Protein AF-A0A257AHF7-F1 (afdb_monomer_lite)

Sequence (223 aa):
MAGDMEYFEWIPSKKELEKLVFNAHFFFELPFVPNDDEFESFRSIPHAIEGVDVFLDHQLTDGELRQLITMQRFVVDYNLHVHVLITYVPGYEERRKVKGLRFLPQYNFLLSAVPNFEVRGDLQKIVPPPNILLLLDHVPNEDEFVQCKRIRPIPHLGIMLDHFLVEDEYLRLRDEVGYANTIVYFNLGRDLKNDEIEYMKHSGVLFTTVTDRDEVVLDLLSR

Structure (mmCIF, N/CA/C/O backbone):
data_AF-A0A257AHF7-F1
#
_entry.id   AF-A0A257AHF7-F1
#
loop_
_atom_site.group_PDB
_atom_site.id
_atom_site.type_symbol
_atom_site.label_atom_id
_atom_site.label_alt_id
_atom_site.label_comp_id
_atom_site.label_asym_id
_atom_site.label_entity_id
_atom_site.label_seq_id
_atom_site.pdbx_PDB_ins_code
_atom_site.Cartn_x
_atom_site.Cartn_y
_atom_site.Cartn_z
_atom_site.occupancy
_atom_site.B_iso_or_equiv
_atom_site.auth_seq_id
_atom_site.auth_comp_id
_atom_site.auth_asym_id
_atom_site.auth_atom_id
_atom_site.pdbx_PDB_model_num
ATOM 1 N N . MET A 1 1 ? -39.776 21.055 -4.972 1.00 31.28 1 MET A N 1
ATOM 2 C CA . MET A 1 1 ? -39.670 19.962 -5.955 1.00 31.28 1 MET A CA 1
ATOM 3 C C . MET A 1 1 ? -38.330 19.316 -5.684 1.00 31.28 1 MET A C 1
ATOM 5 O O . MET A 1 1 ? -37.314 19.934 -5.972 1.00 31.28 1 MET A O 1
ATOM 9 N N . ALA A 1 2 ? -38.342 18.214 -4.938 1.00 30.11 2 ALA A N 1
ATOM 10 C CA . ALA A 1 2 ? -37.143 17.460 -4.602 1.00 30.11 2 ALA A CA 1
ATOM 11 C C . ALA A 1 2 ? -36.799 16.601 -5.821 1.00 30.11 2 ALA A C 1
ATOM 13 O O . ALA A 1 2 ? -37.687 15.936 -6.347 1.00 30.11 2 ALA A O 1
ATOM 14 N N . GLY A 1 3 ? -35.571 16.725 -6.319 1.00 27.95 3 GLY A N 1
ATOM 15 C CA . GLY A 1 3 ? -35.055 15.844 -7.357 1.00 27.95 3 GLY A CA 1
ATOM 16 C C . GLY A 1 3 ? -34.701 14.508 -6.724 1.00 27.95 3 GLY A C 1
ATOM 17 O O . GLY A 1 3 ? -33.992 14.484 -5.718 1.00 27.95 3 GLY A O 1
ATOM 18 N N . ASP A 1 4 ? -35.237 13.437 -7.294 1.00 32.66 4 ASP A N 1
ATOM 19 C CA . ASP A 1 4 ? -34.906 12.063 -6.949 1.00 32.66 4 ASP A CA 1
ATOM 20 C C . ASP A 1 4 ? -33.401 11.841 -7.177 1.00 32.66 4 ASP A C 1
ATOM 22 O O . ASP A 1 4 ? -32.907 11.974 -8.297 1.00 32.66 4 ASP A O 1
ATOM 26 N N . MET A 1 5 ? -32.659 11.564 -6.102 1.00 26.30 5 MET A N 1
ATOM 27 C CA . MET A 1 5 ? -31.292 11.051 -6.192 1.00 26.30 5 MET A CA 1
ATOM 28 C C . MET A 1 5 ? -31.379 9.544 -6.424 1.00 26.30 5 MET A C 1
ATOM 30 O O . MET A 1 5 ? -31.911 8.811 -5.590 1.00 26.30 5 MET A O 1
ATOM 34 N N . GLU A 1 6 ? -30.886 9.100 -7.578 1.00 26.34 6 GLU A N 1
ATOM 35 C CA . GLU A 1 6 ? -30.722 7.689 -7.912 1.00 26.34 6 GLU A CA 1
ATOM 36 C C . GLU A 1 6 ? -29.744 7.041 -6.922 1.00 26.34 6 GLU A C 1
ATOM 38 O O . GLU A 1 6 ? -28.583 7.435 -6.811 1.00 26.34 6 GLU A O 1
ATOM 43 N N . TYR A 1 7 ? -30.239 6.054 -6.174 1.00 28.66 7 TYR A N 1
ATOM 44 C CA . TYR A 1 7 ? -29.428 5.166 -5.352 1.00 28.66 7 TYR A CA 1
ATOM 45 C C . TYR A 1 7 ? -28.600 4.268 -6.280 1.00 28.66 7 TYR A C 1
ATOM 47 O O . TYR A 1 7 ? -29.161 3.442 -6.998 1.00 28.66 7 TYR A O 1
ATOM 55 N N . PHE A 1 8 ? -27.275 4.404 -6.259 1.00 26.42 8 PHE A N 1
ATOM 56 C CA . PHE A 1 8 ? -26.380 3.423 -6.869 1.00 26.42 8 PHE A CA 1
ATOM 57 C C . PHE A 1 8 ? -26.037 2.350 -5.826 1.00 26.42 8 PHE A C 1
ATOM 59 O O . PHE A 1 8 ? -25.049 2.458 -5.108 1.00 26.42 8 PHE A O 1
ATOM 66 N N . GLU A 1 9 ? -26.860 1.302 -5.735 1.00 33.53 9 GLU A N 1
ATOM 67 C CA . GLU A 1 9 ? -26.428 0.013 -5.181 1.00 33.53 9 GLU A CA 1
ATOM 68 C C . GLU A 1 9 ? -25.485 -0.634 -6.204 1.00 33.53 9 GLU A C 1
ATOM 70 O O . GLU A 1 9 ? -25.922 -1.311 -7.138 1.00 33.53 9 GLU A O 1
ATOM 75 N N . TRP A 1 10 ? -24.175 -0.415 -6.074 1.00 37.12 10 TRP A N 1
ATOM 76 C CA . TRP A 1 10 ? -23.225 -1.279 -6.768 1.00 37.12 10 TRP A CA 1
ATOM 77 C C . TRP A 1 10 ? -23.118 -2.589 -5.988 1.00 37.12 10 TRP A C 1
ATOM 79 O O . TRP A 1 10 ? -22.376 -2.703 -5.018 1.00 37.12 10 TRP A O 1
ATOM 89 N N . ILE A 1 11 ? -23.920 -3.574 -6.392 1.00 42.56 11 ILE A N 1
ATOM 90 C CA . ILE A 1 11 ? -23.784 -4.961 -5.946 1.00 42.56 11 ILE A CA 1
ATOM 91 C C . ILE A 1 11 ? -22.828 -5.640 -6.935 1.00 42.56 11 ILE A C 1
ATOM 93 O O . ILE A 1 11 ? -23.208 -5.812 -8.100 1.00 42.56 11 ILE A O 1
ATOM 97 N N . PRO A 1 12 ? -21.608 -6.030 -6.519 1.00 39.41 12 PRO A N 1
ATOM 98 C CA . PRO A 1 12 ? -20.662 -6.677 -7.414 1.00 39.41 12 PRO A CA 1
ATOM 99 C C . PRO A 1 12 ? -21.258 -7.974 -7.966 1.00 39.41 12 PRO A C 1
ATOM 101 O O . PRO A 1 12 ? -21.906 -8.754 -7.262 1.00 39.41 12 PRO A O 1
ATOM 104 N N . SER A 1 13 ? -21.039 -8.225 -9.251 1.00 40.50 13 SER A N 1
ATOM 105 C CA . SER A 1 13 ? -21.473 -9.450 -9.907 1.00 40.50 13 SER A CA 1
ATOM 106 C C . SER A 1 13 ? -20.755 -10.670 -9.325 1.00 40.50 13 SER A C 1
ATOM 108 O O . SER A 1 13 ? -19.639 -10.593 -8.814 1.00 40.50 13 SER A O 1
ATOM 110 N N . LYS A 1 14 ? -21.352 -11.857 -9.473 1.00 37.81 14 LYS A N 1
ATOM 111 C CA . LYS A 1 14 ? -20.751 -13.125 -9.023 1.00 37.81 14 LYS A CA 1
ATOM 112 C C . LYS A 1 14 ? -19.316 -13.340 -9.541 1.00 37.81 14 LYS A C 1
ATOM 114 O O . LYS A 1 14 ? -18.500 -13.913 -8.837 1.00 37.81 14 LYS A O 1
ATOM 119 N N . LYS A 1 15 ? -18.998 -12.850 -10.745 1.00 37.34 15 LYS A N 1
ATOM 120 C CA . LYS A 1 15 ? -17.649 -12.920 -11.333 1.00 37.34 15 LYS A CA 1
ATOM 121 C C . LYS A 1 15 ? -16.657 -11.932 -10.710 1.00 37.34 15 LYS A C 1
ATOM 123 O O . LYS A 1 15 ? -15.464 -12.208 -10.724 1.00 37.34 15 LYS A O 1
ATOM 128 N N . GLU A 1 16 ? -17.133 -10.794 -10.211 1.00 39.75 16 GLU A N 1
ATOM 129 C CA . GLU A 1 16 ? -16.324 -9.819 -9.467 1.00 39.75 16 GLU A CA 1
ATOM 130 C C . GLU A 1 16 ? -16.094 -10.313 -8.035 1.00 39.75 16 GLU A C 1
ATOM 132 O O . GLU A 1 16 ? -14.963 -10.293 -7.566 1.00 39.75 16 GLU A O 1
ATOM 137 N N . LEU A 1 17 ? -17.118 -10.899 -7.404 1.00 38.66 17 LEU A N 1
ATOM 138 C CA . LEU A 1 17 ? -17.007 -11.602 -6.118 1.00 38.66 17 LEU A CA 1
ATOM 139 C C . LEU A 1 17 ? -16.030 -12.791 -6.174 1.00 38.66 17 LEU A C 1
ATOM 141 O O . LEU A 1 17 ? -15.270 -13.007 -5.240 1.00 38.66 17 LEU A O 1
ATOM 145 N N . GLU A 1 18 ? -16.008 -13.543 -7.279 1.00 35.34 18 GLU A N 1
ATOM 146 C CA . GLU A 1 18 ? -15.060 -14.650 -7.502 1.00 35.34 18 GLU A CA 1
ATOM 147 C C . GLU A 1 18 ? -13.614 -14.182 -7.764 1.00 35.34 18 GLU A C 1
ATOM 149 O O . GLU A 1 18 ? -12.693 -14.992 -7.675 1.00 35.34 18 GLU A O 1
ATOM 154 N N . LYS A 1 19 ? -13.395 -12.899 -8.086 1.00 37.03 19 LYS A N 1
ATOM 155 C CA . LYS A 1 19 ? -12.058 -12.284 -8.182 1.00 37.03 19 LYS A CA 1
ATOM 156 C C . LYS A 1 19 ? -11.642 -11.586 -6.883 1.00 37.03 19 LYS A C 1
ATOM 158 O O . LYS A 1 19 ? -10.456 -11.536 -6.582 1.00 37.03 19 LYS A O 1
ATOM 163 N N . LEU A 1 20 ? -12.609 -11.110 -6.103 1.00 38.44 20 LEU A N 1
ATOM 164 C CA . LEU A 1 20 ? -12.460 -10.527 -4.767 1.00 38.44 20 LEU A CA 1
ATOM 165 C C . LEU A 1 20 ? -12.393 -11.606 -3.671 1.00 38.44 20 LEU A C 1
ATOM 167 O O . LEU A 1 20 ? -12.979 -11.427 -2.608 1.00 38.44 20 LEU A O 1
ATOM 171 N N . VAL A 1 21 ? -11.701 -12.732 -3.899 1.00 31.67 21 VAL A N 1
ATOM 172 C CA . VAL A 1 21 ? -11.522 -13.765 -2.858 1.00 31.67 21 VAL A CA 1
ATOM 173 C C . VAL A 1 21 ? -10.455 -13.309 -1.863 1.00 31.67 21 VAL A C 1
ATOM 175 O O . VAL A 1 21 ? -9.360 -13.854 -1.770 1.00 31.67 21 VAL A O 1
ATOM 178 N N . PHE A 1 22 ? -10.812 -12.280 -1.114 1.00 35.81 22 PHE A N 1
ATOM 179 C CA . PHE A 1 22 ? -10.648 -12.296 0.323 1.00 35.81 22 PHE A CA 1
ATOM 180 C C . PHE A 1 22 ? -11.846 -13.056 0.891 1.00 35.81 22 PHE A C 1
ATOM 182 O O . PHE A 1 22 ? -12.905 -13.115 0.263 1.00 35.81 22 PHE A O 1
ATOM 189 N N . ASN A 1 23 ? -11.687 -13.698 2.041 1.00 40.72 23 ASN A N 1
ATOM 190 C CA . ASN A 1 23 ? -12.793 -14.342 2.749 1.00 40.72 23 ASN A CA 1
ATOM 191 C C . ASN A 1 23 ? -14.010 -13.396 2.780 1.00 40.72 23 ASN A C 1
ATOM 193 O O . ASN A 1 23 ? -13.813 -12.189 2.810 1.00 40.72 23 ASN A O 1
ATOM 197 N N . ALA A 1 24 ? -15.254 -13.878 2.665 1.00 47.38 24 ALA A N 1
ATOM 198 C CA . ALA A 1 24 ? -16.365 -12.985 2.310 1.00 47.38 24 ALA A CA 1
ATOM 199 C C . ALA A 1 24 ? -16.486 -11.821 3.317 1.00 47.38 24 ALA A C 1
ATOM 201 O O . ALA A 1 24 ? -16.769 -12.029 4.494 1.00 47.38 24 ALA A O 1
ATOM 202 N N . HIS A 1 25 ? -16.216 -10.598 2.871 1.00 51.00 25 HIS A N 1
ATOM 203 C CA . HIS A 1 25 ? -16.261 -9.396 3.698 1.00 51.00 25 HIS A CA 1
ATOM 204 C C . HIS A 1 25 ? -17.424 -8.509 3.252 1.00 51.00 25 HIS A C 1
ATOM 206 O O . HIS A 1 25 ? -17.784 -8.475 2.072 1.00 51.00 25 HIS A O 1
ATOM 212 N N . PHE A 1 26 ? -18.024 -7.782 4.193 1.00 52.25 26 PHE A N 1
ATOM 213 C CA . PHE A 1 26 ? -18.927 -6.686 3.856 1.00 52.25 26 PHE A CA 1
ATOM 214 C C . PHE A 1 26 ? -18.129 -5.405 3.617 1.00 52.25 26 PHE A C 1
ATOM 216 O O . PHE A 1 26 ? -17.372 -4.982 4.487 1.00 52.25 26 PHE A O 1
ATOM 223 N N . PHE A 1 27 ? -18.349 -4.761 2.474 1.00 56.38 27 PHE A N 1
ATOM 224 C CA . PHE A 1 27 ? -17.789 -3.446 2.179 1.00 56.38 27 PHE A CA 1
ATOM 225 C C . PHE A 1 27 ? -18.802 -2.368 2.550 1.00 56.38 27 PHE A C 1
ATOM 227 O O . PHE A 1 27 ? -19.923 -2.376 2.041 1.00 56.38 27 PHE A O 1
ATOM 234 N N . PHE A 1 28 ? -18.403 -1.434 3.411 1.00 56.97 28 PHE A N 1
ATOM 235 C CA . PHE A 1 28 ? -19.203 -0.249 3.706 1.00 56.97 28 PHE A CA 1
ATOM 236 C C . PHE A 1 28 ? -18.366 1.011 3.529 1.00 56.97 28 PHE A C 1
ATOM 238 O O . PHE A 1 28 ? -17.265 1.138 4.066 1.00 56.97 28 PHE A O 1
ATOM 245 N N . GLU A 1 29 ? -18.944 1.998 2.857 1.00 52.09 29 GLU A N 1
ATOM 246 C CA . GLU A 1 29 ? -18.589 3.384 3.124 1.00 52.09 29 GLU A CA 1
ATOM 247 C C . GLU A 1 29 ? -19.110 3.736 4.527 1.00 52.09 29 GLU A C 1
ATOM 249 O O . GLU A 1 29 ? -20.283 3.500 4.828 1.00 52.09 29 GLU A O 1
ATOM 254 N N . LEU A 1 30 ? -18.256 4.291 5.398 1.00 53.47 30 LEU A N 1
ATOM 255 C CA . LEU A 1 30 ? -18.612 4.641 6.783 1.00 53.47 30 LEU A CA 1
ATOM 256 C C . LEU A 1 30 ? -19.969 5.342 6.944 1.00 53.47 30 LEU A C 1
ATOM 258 O O . LEU A 1 30 ? -20.730 4.902 7.814 1.00 53.47 30 LEU A O 1
ATOM 262 N N . PRO A 1 31 ? -20.338 6.346 6.115 1.00 50.78 31 PRO A N 1
ATOM 263 C CA . PRO A 1 31 ? -21.641 6.995 6.217 1.00 50.78 31 PRO A CA 1
ATOM 264 C C . PRO A 1 31 ? -22.853 6.052 6.115 1.00 50.78 31 PRO A C 1
ATOM 266 O O . PRO A 1 31 ? -23.917 6.411 6.619 1.00 50.78 31 PRO A O 1
ATOM 269 N N . PHE A 1 32 ? -22.698 4.870 5.511 1.00 54.69 32 PHE A N 1
ATOM 270 C CA . PHE A 1 32 ? -23.767 3.918 5.182 1.00 54.69 32 PHE A CA 1
ATOM 271 C C . PHE A 1 32 ? -23.691 2.606 5.962 1.00 54.69 32 PHE A C 1
ATOM 273 O O . PHE A 1 32 ? -24.373 1.634 5.641 1.00 54.69 32 PHE A O 1
ATOM 280 N N . VAL A 1 33 ? -22.864 2.574 6.999 1.00 56.31 33 VAL A N 1
ATOM 281 C CA . VAL A 1 33 ? -22.835 1.475 7.952 1.00 56.31 33 VAL A CA 1
ATOM 282 C C . VAL A 1 33 ? -24.217 1.334 8.614 1.00 56.31 33 VAL A C 1
ATOM 284 O O . VAL A 1 33 ? -24.665 2.288 9.261 1.00 56.31 33 VAL A O 1
ATOM 287 N N . PRO A 1 34 ? -24.871 0.161 8.519 1.00 55.50 34 PRO A N 1
ATOM 288 C CA . PRO A 1 34 ? -26.166 -0.055 9.146 1.00 55.50 34 PRO A CA 1
ATOM 289 C C . PRO A 1 34 ? -26.064 0.022 10.675 1.00 55.50 34 PRO A C 1
ATOM 291 O O . PRO A 1 34 ? -25.062 -0.373 11.277 1.00 55.50 34 PRO A O 1
ATOM 294 N N . ASN A 1 35 ? -27.101 0.534 11.330 1.00 56.88 35 ASN A N 1
ATOM 295 C CA . ASN A 1 35 ? -27.197 0.514 12.792 1.00 56.88 35 ASN A CA 1
ATOM 296 C C . ASN A 1 35 ? -27.648 -0.865 13.330 1.00 56.88 35 ASN A C 1
ATOM 298 O O . ASN A 1 35 ? -28.025 -1.747 12.559 1.00 56.88 35 ASN A O 1
ATOM 302 N N . ASP A 1 36 ? -27.610 -1.053 14.659 1.00 55.56 36 ASP A N 1
ATOM 303 C CA . ASP A 1 36 ? -27.983 -2.315 15.334 1.00 55.56 36 ASP A CA 1
ATOM 304 C C . ASP A 1 36 ? -29.349 -2.871 14.853 1.00 55.56 36 ASP A C 1
ATOM 306 O O . ASP A 1 36 ? -29.484 -4.077 14.640 1.00 55.56 36 ASP A O 1
ATOM 310 N N . ASP A 1 37 ? -30.343 -1.999 14.640 1.00 57.09 37 ASP A N 1
ATOM 311 C CA . ASP A 1 37 ? -31.705 -2.381 14.237 1.00 57.09 37 ASP A CA 1
ATOM 312 C C . ASP A 1 37 ? -31.787 -2.734 12.739 1.00 57.09 37 ASP A C 1
ATOM 314 O O . ASP A 1 37 ? -32.478 -3.676 12.344 1.00 57.09 37 ASP A O 1
ATOM 318 N N . GLU A 1 38 ? -31.042 -2.026 11.887 1.00 55.47 38 GLU A N 1
ATOM 319 C CA . GLU A 1 38 ? -30.920 -2.327 10.454 1.00 55.47 38 GLU A CA 1
ATOM 320 C C . GLU A 1 38 ? -30.191 -3.660 10.226 1.00 55.47 38 GLU A C 1
ATOM 322 O O . GLU A 1 38 ? -30.535 -4.409 9.306 1.00 55.47 38 GLU A O 1
ATOM 327 N N . PHE A 1 39 ? -29.271 -4.021 11.127 1.00 56.03 39 PHE A N 1
ATOM 328 C CA . PHE A 1 39 ? -28.595 -5.316 11.139 1.00 56.03 39 PHE A CA 1
ATOM 329 C C . PHE A 1 39 ? -29.476 -6.493 11.570 1.00 56.03 39 PHE A C 1
ATOM 331 O O . PHE A 1 39 ? -29.188 -7.626 11.175 1.00 56.03 39 PHE A O 1
ATOM 338 N N . GLU A 1 40 ? -30.591 -6.284 12.284 1.00 50.41 40 GLU A N 1
ATOM 339 C CA . GLU A 1 40 ? -31.544 -7.379 12.536 1.00 50.41 40 GLU A CA 1
ATOM 340 C C . GLU A 1 40 ? -32.130 -7.947 11.232 1.00 50.41 40 GLU A C 1
ATOM 342 O O . GLU A 1 40 ? -32.488 -9.127 11.165 1.00 50.41 40 GLU A O 1
ATOM 347 N N . SER A 1 41 ? -32.159 -7.140 10.169 1.00 49.62 41 SER A N 1
ATOM 348 C CA . SER A 1 41 ? -32.563 -7.568 8.823 1.00 49.62 41 SER A CA 1
ATOM 349 C C . SER A 1 41 ? -31.542 -8.510 8.171 1.00 49.62 41 SER A C 1
ATOM 351 O O . SER A 1 41 ? -31.893 -9.280 7.280 1.00 49.62 41 SER A O 1
ATOM 353 N N . PHE A 1 42 ? -30.299 -8.512 8.663 1.00 50.59 42 PHE A N 1
ATOM 354 C CA . PHE A 1 42 ? -29.211 -9.402 8.261 1.00 50.59 42 PHE A CA 1
ATOM 355 C C . PHE A 1 42 ? -29.050 -10.598 9.217 1.00 50.59 42 PHE A C 1
ATOM 357 O O . PHE A 1 42 ? -28.014 -11.248 9.213 1.00 50.59 42 PHE A O 1
ATOM 364 N N . ARG A 1 43 ? -30.065 -10.971 10.013 1.00 44.47 43 ARG A N 1
ATOM 365 C CA . ARG A 1 43 ? -30.043 -12.142 10.933 1.00 44.47 43 ARG A CA 1
ATOM 366 C C . ARG A 1 43 ? -29.692 -13.502 10.297 1.00 44.47 43 ARG A C 1
ATOM 368 O O . ARG A 1 43 ? -29.631 -14.511 10.994 1.00 44.47 43 ARG A O 1
ATOM 375 N N . SER A 1 44 ? -29.447 -13.542 8.993 1.00 52.09 44 SER A N 1
ATOM 376 C CA . SER A 1 44 ? -28.906 -14.673 8.249 1.00 52.09 44 SER A CA 1
ATOM 377 C C . SER A 1 44 ? -27.568 -14.348 7.574 1.00 52.09 44 SER A C 1
ATOM 379 O O . SER A 1 44 ? -27.368 -14.784 6.439 1.00 52.09 44 SER A O 1
ATOM 381 N N . ILE A 1 45 ? -26.675 -13.569 8.209 1.00 50.91 45 ILE A N 1
ATOM 382 C CA . ILE A 1 45 ? -25.285 -13.425 7.745 1.00 50.91 45 ILE A CA 1
ATOM 383 C C . ILE A 1 45 ? -24.744 -14.840 7.519 1.00 50.91 45 ILE A C 1
ATOM 385 O O . ILE A 1 45 ? -24.688 -15.630 8.469 1.00 50.91 45 ILE A O 1
ATOM 389 N N . PRO A 1 46 ? -24.420 -15.214 6.269 1.00 50.62 46 PRO A N 1
ATOM 390 C CA . PRO A 1 46 ? -23.885 -16.532 5.995 1.00 50.62 46 PRO A CA 1
ATOM 391 C C . PRO A 1 46 ? -22.619 -16.736 6.826 1.00 50.62 46 PRO A C 1
ATOM 393 O O . PRO A 1 46 ? -21.781 -15.844 6.881 1.00 50.62 46 PRO A O 1
ATOM 396 N N . HIS A 1 47 ? -22.430 -17.924 7.404 1.00 53.91 47 HIS A N 1
ATOM 397 C CA . HIS A 1 47 ? -21.210 -18.280 8.151 1.00 53.91 47 HIS A CA 1
ATOM 398 C C . HIS A 1 47 ? -19.904 -18.133 7.347 1.00 53.91 47 HIS A C 1
ATOM 400 O O . HIS A 1 47 ? -18.828 -18.292 7.907 1.00 53.91 47 HIS A O 1
ATOM 406 N N . ALA A 1 48 ? -20.003 -17.881 6.041 1.00 54.56 48 ALA A N 1
ATOM 407 C CA . ALA A 1 48 ? -18.881 -17.577 5.166 1.00 54.56 48 ALA A CA 1
ATOM 408 C C . ALA A 1 48 ? -18.369 -16.134 5.308 1.00 54.56 48 ALA A C 1
ATOM 410 O O . ALA A 1 48 ? -17.313 -15.840 4.759 1.00 54.56 48 ALA A O 1
ATOM 411 N N . ILE A 1 49 ? -19.117 -15.242 5.974 1.00 59.50 49 ILE A N 1
ATOM 412 C CA . ILE A 1 49 ? -18.706 -13.853 6.162 1.00 59.50 49 ILE A CA 1
ATOM 413 C C . ILE A 1 49 ? -17.818 -13.736 7.393 1.00 59.50 49 ILE A C 1
ATOM 415 O O . ILE A 1 49 ? -18.251 -14.019 8.509 1.00 59.50 49 ILE A O 1
ATOM 419 N N . GLU A 1 50 ? -16.581 -13.307 7.170 1.00 63.06 50 GLU A N 1
ATOM 420 C CA . GLU A 1 50 ? -15.523 -13.302 8.183 1.00 63.06 50 GLU A CA 1
ATOM 421 C C . GLU A 1 50 ? -15.129 -11.887 8.625 1.00 63.06 50 GLU A C 1
ATOM 423 O O . GLU A 1 50 ? -14.513 -11.723 9.682 1.00 63.06 50 GLU A O 1
ATOM 428 N N . GLY A 1 51 ? -15.515 -10.853 7.870 1.00 67.75 51 GLY A N 1
ATOM 429 C CA . GLY A 1 51 ? -15.064 -9.497 8.152 1.00 67.75 51 GLY A CA 1
ATOM 430 C C . GLY A 1 51 ? -15.846 -8.361 7.502 1.00 67.75 51 GLY A C 1
ATOM 431 O O . GLY A 1 51 ? -16.843 -8.549 6.804 1.00 67.75 51 GLY A O 1
ATOM 432 N N . VAL A 1 52 ? -15.383 -7.155 7.802 1.00 70.81 52 VAL A N 1
ATOM 433 C CA . VAL A 1 52 ? -15.903 -5.868 7.358 1.00 70.81 52 VAL A CA 1
ATOM 434 C C . VAL A 1 52 ? -14.725 -5.029 6.877 1.00 70.81 52 VAL A C 1
ATOM 436 O O . VAL A 1 52 ? -13.778 -4.814 7.635 1.00 70.81 52 VAL A O 1
ATOM 439 N N . ASP A 1 53 ? -14.820 -4.507 5.662 1.00 72.56 53 ASP A N 1
ATOM 440 C CA . ASP A 1 53 ? -13.812 -3.639 5.069 1.00 72.56 53 ASP A CA 1
ATOM 441 C C . ASP A 1 53 ? -14.321 -2.198 4.999 1.00 72.56 53 ASP A C 1
ATOM 443 O O . ASP A 1 53 ? -15.442 -1.921 4.562 1.00 72.56 53 ASP A O 1
ATOM 447 N N . VAL A 1 54 ? -13.470 -1.275 5.439 1.00 72.62 54 VAL A N 1
ATOM 448 C CA . VAL A 1 54 ? -13.742 0.161 5.484 1.00 72.62 54 VAL A CA 1
ATOM 449 C C . VAL A 1 54 ? -12.644 0.909 4.738 1.00 72.62 54 VAL A C 1
ATOM 451 O O . VAL A 1 54 ? -11.461 0.695 4.998 1.00 72.62 54 VAL A O 1
ATOM 454 N N . PHE A 1 55 ? -13.024 1.830 3.856 1.00 75.31 55 PHE A N 1
ATOM 455 C CA . PHE A 1 55 ? -12.089 2.712 3.159 1.00 75.31 55 PHE A CA 1
ATOM 456 C C . PHE A 1 55 ? -12.105 4.129 3.748 1.00 75.31 55 PHE A C 1
ATOM 458 O O . PHE A 1 55 ? -13.172 4.686 3.998 1.00 75.31 55 PHE A O 1
ATOM 465 N N . LEU A 1 56 ? -10.919 4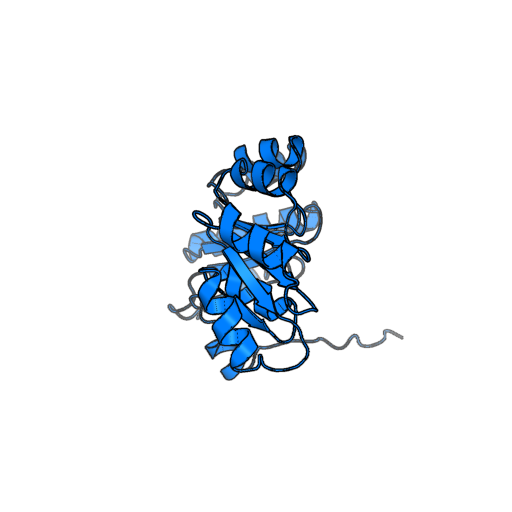.702 3.972 1.00 74.19 56 LEU A N 1
ATOM 466 C CA . LEU A 1 56 ? -10.713 6.042 4.523 1.00 74.19 56 LEU A CA 1
ATOM 467 C C . LEU A 1 56 ? -9.604 6.777 3.767 1.00 74.19 56 LEU A C 1
ATOM 469 O O . LEU A 1 56 ? -8.414 6.513 3.944 1.00 74.19 56 LEU A O 1
ATOM 473 N N . ASP A 1 57 ? -9.976 7.764 2.965 1.00 75.94 57 ASP A N 1
ATOM 474 C CA . ASP A 1 57 ? -9.027 8.614 2.242 1.00 75.94 57 ASP A CA 1
ATOM 475 C C . ASP A 1 57 ? -8.791 9.986 2.895 1.00 75.94 57 ASP A C 1
ATOM 477 O O . ASP A 1 57 ? -8.003 10.795 2.401 1.00 75.94 57 ASP A O 1
ATOM 481 N N . HIS A 1 58 ? -9.443 10.245 4.029 1.00 78.38 58 HIS A N 1
ATOM 482 C CA . HIS A 1 58 ? -9.404 11.517 4.738 1.00 78.38 58 HIS A CA 1
ATOM 483 C C . HIS A 1 58 ? -9.467 11.326 6.256 1.00 78.38 58 HIS A C 1
ATOM 485 O O . HIS A 1 58 ? -9.866 10.274 6.747 1.00 78.38 58 HIS A O 1
ATOM 491 N N . GLN A 1 59 ? -9.071 12.368 6.997 1.00 80.31 59 GLN A N 1
ATOM 492 C CA . GLN A 1 59 ? -9.063 12.351 8.463 1.00 80.31 59 GLN A CA 1
ATOM 493 C C . GLN A 1 59 ? -10.429 11.987 9.040 1.00 80.31 59 GLN A C 1
ATOM 495 O O . GLN A 1 59 ? -11.424 12.636 8.714 1.00 80.31 59 GLN A O 1
ATOM 500 N N . LEU A 1 60 ? -10.434 11.035 9.976 1.00 78.69 60 LEU A N 1
ATOM 501 C CA . LEU A 1 60 ? -11.645 10.515 10.591 1.00 78.69 60 LEU A CA 1
ATOM 502 C C . LEU A 1 60 ? -12.458 11.637 11.249 1.00 78.69 60 LEU A C 1
ATOM 504 O O . LEU A 1 60 ? -12.029 12.277 12.225 1.00 78.69 60 LEU A O 1
ATOM 508 N N . THR A 1 61 ? -13.669 11.841 10.742 1.00 80.25 61 THR A N 1
ATOM 509 C CA . THR A 1 61 ? -14.604 12.822 11.283 1.00 80.25 61 THR A CA 1
ATOM 510 C C . THR A 1 61 ? -15.273 12.309 12.563 1.00 80.25 61 THR A C 1
ATOM 512 O O . THR A 1 61 ? -15.346 11.112 12.843 1.00 80.25 61 THR A O 1
ATOM 515 N N . ASP A 1 62 ? -15.831 13.215 13.372 1.00 79.06 62 ASP A N 1
ATOM 516 C CA . ASP A 1 62 ? -16.574 12.823 14.580 1.00 79.06 62 ASP A CA 1
ATOM 517 C C . ASP A 1 62 ? -17.897 12.087 14.260 1.00 79.06 62 ASP A C 1
ATOM 519 O O . ASP A 1 62 ? -18.501 11.481 15.150 1.00 79.06 62 ASP A O 1
ATOM 523 N N . GLY A 1 63 ? -18.393 12.184 13.021 1.00 75.75 63 GLY A N 1
ATOM 524 C CA . GLY A 1 63 ? -19.549 11.423 12.534 1.00 75.75 63 GLY A CA 1
ATOM 525 C C . GLY A 1 63 ? -19.176 9.971 12.244 1.00 75.75 63 GLY A C 1
ATOM 526 O O . GLY A 1 63 ? -19.774 9.058 12.807 1.00 75.75 63 GLY A O 1
ATOM 527 N N . GLU A 1 64 ? -18.114 9.768 11.472 1.00 76.69 64 GLU A N 1
ATOM 528 C CA . GLU A 1 64 ? -17.577 8.444 11.138 1.00 76.69 64 GLU A CA 1
ATOM 529 C C . GLU A 1 64 ? -17.047 7.703 12.367 1.00 76.69 64 GLU A C 1
ATOM 531 O O . GLU A 1 64 ? -17.266 6.505 12.526 1.00 76.69 64 GLU A O 1
ATOM 536 N N . LEU A 1 65 ? -16.427 8.419 13.312 1.00 78.19 65 LEU A N 1
ATOM 537 C CA . LEU A 1 65 ? -16.046 7.840 14.599 1.00 78.19 65 LEU A CA 1
ATOM 538 C C . LEU A 1 65 ? -17.266 7.301 15.356 1.00 78.19 65 LEU A C 1
ATOM 540 O O . LEU A 1 65 ? -17.191 6.237 15.967 1.00 78.19 65 LEU A O 1
ATOM 544 N N . ARG A 1 66 ? -18.394 8.022 15.330 1.00 76.19 66 ARG A N 1
ATOM 545 C CA . ARG A 1 66 ? -19.637 7.543 15.947 1.00 76.19 66 ARG A CA 1
ATOM 546 C C . ARG A 1 66 ? -20.167 6.304 15.240 1.00 76.19 66 ARG A C 1
ATOM 548 O O . ARG A 1 66 ? -20.610 5.394 15.927 1.00 76.19 66 ARG A O 1
ATOM 555 N N . GLN A 1 67 ? -20.063 6.239 13.917 1.00 73.56 67 GLN A N 1
ATOM 556 C CA . GLN A 1 67 ? -20.450 5.057 13.147 1.00 73.56 67 GLN A CA 1
ATOM 557 C C . GLN A 1 67 ? -19.581 3.849 13.499 1.00 73.56 67 GLN A C 1
ATOM 559 O O . GLN A 1 67 ? -20.125 2.817 13.881 1.00 73.56 67 GLN A O 1
ATOM 564 N N . LEU A 1 68 ? -18.253 4.001 13.531 1.00 75.06 68 LEU A N 1
ATOM 565 C CA . LEU A 1 68 ? -17.336 2.955 14.002 1.00 75.06 68 LEU A CA 1
ATOM 566 C C . LEU A 1 68 ? -17.647 2.500 15.436 1.00 75.06 68 LEU A C 1
ATOM 568 O O . LEU A 1 68 ? -17.501 1.322 15.757 1.00 75.06 68 LEU A O 1
ATOM 572 N N . ILE A 1 69 ? -18.079 3.415 16.312 1.00 77.69 69 ILE A N 1
ATOM 573 C CA . ILE A 1 69 ? -18.514 3.074 17.673 1.00 77.69 69 ILE A CA 1
ATOM 574 C C . ILE A 1 69 ? -19.807 2.255 17.654 1.00 77.69 69 ILE A C 1
ATOM 576 O O . ILE A 1 69 ? -19.884 1.254 18.366 1.00 77.69 69 ILE A O 1
ATOM 580 N N . THR A 1 70 ? -20.793 2.637 16.844 1.00 72.62 70 THR A N 1
ATOM 581 C CA . THR A 1 70 ? -22.047 1.885 16.691 1.00 72.62 70 THR A CA 1
ATOM 582 C C . THR A 1 70 ? -21.784 0.470 16.168 1.00 72.62 70 THR A C 1
ATOM 584 O O . THR A 1 70 ? -22.314 -0.487 16.725 1.00 72.62 70 THR A O 1
ATOM 587 N N . MET A 1 71 ? -20.864 0.304 15.210 1.00 71.69 71 MET A N 1
ATOM 588 C CA . MET A 1 71 ? -20.472 -1.016 14.689 1.00 71.69 71 MET A CA 1
ATOM 589 C C . MET A 1 71 ? -19.860 -1.945 15.728 1.00 71.69 71 MET A C 1
ATOM 591 O O . MET A 1 71 ? -19.829 -3.151 15.509 1.00 71.69 71 MET A O 1
ATOM 595 N N . GLN A 1 72 ? -19.335 -1.426 16.842 1.00 74.81 72 GLN A N 1
ATOM 596 C CA . GLN A 1 72 ? -18.606 -2.257 17.801 1.00 74.81 72 GLN A CA 1
ATOM 597 C C . GLN A 1 72 ? -19.438 -3.425 18.312 1.00 74.81 72 GLN A C 1
ATOM 599 O O . GLN A 1 72 ? -18.885 -4.499 18.516 1.00 74.81 72 GLN A O 1
ATOM 604 N N . ARG A 1 73 ? -20.737 -3.215 18.558 1.00 69.38 73 ARG A N 1
ATOM 605 C CA . ARG A 1 73 ? -21.614 -4.278 19.064 1.00 69.38 73 ARG A CA 1
ATOM 606 C C . ARG A 1 73 ? -21.784 -5.348 18.002 1.00 69.38 73 ARG A C 1
ATOM 608 O O . ARG A 1 73 ? -21.479 -6.497 18.272 1.00 69.38 73 ARG A O 1
ATOM 615 N N . PHE A 1 74 ? -22.114 -4.940 16.782 1.00 70.69 74 PHE A N 1
ATOM 616 C CA . PHE A 1 74 ? -22.212 -5.824 15.627 1.00 70.69 74 PHE A CA 1
ATOM 617 C C . PHE A 1 74 ? -20.934 -6.650 15.393 1.00 70.69 74 PHE A C 1
ATOM 619 O O . PHE A 1 74 ? -20.971 -7.877 15.385 1.00 70.69 74 PHE A O 1
ATOM 626 N N . VAL A 1 75 ? -19.781 -5.992 15.283 1.00 74.44 75 VAL A N 1
ATOM 627 C CA . VAL A 1 75 ? -18.487 -6.652 15.052 1.00 74.44 75 VAL A CA 1
ATOM 628 C C . VAL A 1 75 ? -18.171 -7.666 16.155 1.00 74.44 75 VAL A C 1
ATOM 630 O O . VAL A 1 75 ? -17.710 -8.768 15.868 1.00 74.44 75 VAL A O 1
ATOM 633 N N . VAL A 1 76 ? -18.436 -7.313 17.417 1.00 74.25 76 VAL A N 1
ATOM 634 C CA . VAL A 1 76 ? -18.167 -8.183 18.570 1.00 74.25 76 VAL A CA 1
ATOM 635 C C . VAL A 1 76 ? -19.159 -9.344 18.647 1.00 74.25 76 VAL A C 1
ATOM 637 O O . VAL A 1 76 ? -18.736 -10.480 18.850 1.00 74.25 76 VAL A O 1
ATOM 640 N N . ASP A 1 77 ? -20.452 -9.083 18.468 1.00 73.38 77 ASP A N 1
ATOM 641 C CA . ASP A 1 77 ? -21.520 -10.077 18.621 1.00 73.38 77 ASP A CA 1
ATOM 642 C C . ASP A 1 77 ? -21.461 -11.151 17.521 1.00 73.38 77 ASP A C 1
ATOM 644 O O . ASP A 1 77 ? -21.779 -12.313 17.779 1.00 73.38 77 ASP A O 1
ATOM 648 N N . TYR A 1 78 ? -20.993 -10.786 16.322 1.00 70.00 78 TYR A N 1
ATOM 649 C CA . TYR A 1 78 ? -20.813 -11.701 15.189 1.00 70.00 78 TYR A CA 1
ATOM 650 C C . TYR A 1 78 ? -19.361 -12.163 14.984 1.00 70.00 78 TYR A C 1
ATOM 652 O O . TYR A 1 78 ? -19.094 -12.919 14.053 1.00 70.00 78 TYR A O 1
ATOM 660 N N . ASN A 1 79 ? -18.433 -11.761 15.862 1.00 70.88 79 ASN A N 1
ATOM 661 C CA . ASN A 1 79 ? -17.011 -12.116 15.800 1.00 70.88 79 ASN A CA 1
ATOM 662 C C . ASN A 1 79 ? -16.368 -11.831 14.425 1.00 70.88 79 ASN A C 1
ATOM 664 O O . ASN A 1 79 ? -15.649 -12.665 13.876 1.00 70.88 79 ASN A O 1
ATOM 668 N N . LEU A 1 80 ? -16.651 -10.653 13.871 1.00 72.31 80 LEU A N 1
ATOM 669 C CA . LEU A 1 80 ? -16.141 -10.225 12.571 1.00 72.31 80 LEU A CA 1
ATOM 670 C C . LEU A 1 80 ? -14.772 -9.554 12.711 1.00 72.31 80 LEU A C 1
ATOM 672 O O . LEU A 1 80 ? -14.500 -8.836 13.677 1.00 72.31 80 LEU A O 1
ATOM 676 N N . HIS A 1 81 ? -13.914 -9.740 11.715 1.00 75.94 81 HIS A N 1
ATOM 677 C CA . HIS A 1 81 ? -12.701 -8.945 11.556 1.00 75.94 81 HIS A CA 1
ATOM 678 C C . HIS A 1 81 ? -13.029 -7.589 10.928 1.00 75.94 81 HIS A C 1
ATOM 680 O O . HIS A 1 81 ? -13.946 -7.479 10.125 1.00 75.94 81 HIS A O 1
ATOM 686 N N . VAL A 1 82 ? -12.297 -6.536 11.292 1.00 76.69 82 VAL A N 1
ATOM 687 C CA . VAL A 1 82 ? -12.451 -5.220 10.655 1.00 76.69 82 VAL A CA 1
ATOM 688 C C . VAL A 1 82 ? -11.131 -4.845 10.020 1.00 76.69 82 VAL A C 1
ATOM 690 O O . VAL A 1 82 ? -10.144 -4.686 10.745 1.00 76.69 82 VAL A O 1
ATOM 693 N N . HIS A 1 83 ? -11.117 -4.679 8.702 1.00 78.56 83 HIS A N 1
ATOM 694 C CA . HIS A 1 83 ? -9.981 -4.114 7.992 1.00 78.56 83 HIS A CA 1
ATOM 695 C C . HIS A 1 83 ? -10.294 -2.685 7.579 1.00 78.56 83 HIS A C 1
ATOM 697 O O . HIS A 1 83 ? -11.388 -2.365 7.118 1.00 78.56 83 HIS A O 1
ATOM 703 N N . VAL A 1 84 ? -9.318 -1.805 7.759 1.00 78.94 84 VAL A N 1
ATOM 704 C CA . VAL A 1 84 ? -9.452 -0.399 7.397 1.00 78.94 84 VAL A CA 1
ATOM 705 C C . VAL A 1 84 ? -8.331 -0.053 6.436 1.00 78.94 84 VAL A C 1
ATOM 707 O O . VAL A 1 84 ? -7.160 -0.059 6.820 1.00 78.94 84 VAL A O 1
ATOM 710 N N . LEU A 1 85 ? -8.688 0.225 5.187 1.00 82.31 85 LEU A N 1
ATOM 711 C CA . LEU A 1 85 ? -7.775 0.725 4.171 1.00 82.31 85 LEU A CA 1
ATOM 712 C C . LEU A 1 85 ? -7.712 2.250 4.270 1.00 82.31 85 LEU A C 1
ATOM 714 O O . LEU A 1 85 ? -8.713 2.924 4.045 1.00 82.31 85 LEU A O 1
ATOM 718 N N . ILE A 1 86 ? -6.537 2.784 4.605 1.00 84.12 86 ILE A N 1
ATOM 719 C CA . ILE A 1 86 ? -6.316 4.216 4.814 1.00 84.12 86 ILE A CA 1
ATOM 720 C C . ILE A 1 86 ? -5.221 4.729 3.876 1.00 84.12 86 ILE A C 1
ATOM 722 O O . ILE A 1 86 ? -4.161 4.114 3.774 1.00 84.12 86 ILE A O 1
ATOM 726 N N . THR A 1 87 ? -5.428 5.870 3.218 1.00 85.31 87 THR A N 1
ATOM 727 C CA . THR A 1 87 ? -4.420 6.462 2.305 1.00 85.31 87 THR A CA 1
ATOM 728 C C . THR A 1 87 ? -3.478 7.474 2.973 1.00 85.31 87 THR A C 1
ATOM 730 O O . THR A 1 87 ? -2.567 8.015 2.344 1.00 85.31 87 THR A O 1
ATOM 733 N N . TYR A 1 88 ? -3.656 7.716 4.272 1.00 84.25 88 TYR A N 1
ATOM 734 C CA . TYR A 1 88 ? -2.821 8.583 5.102 1.00 84.25 88 TYR A CA 1
ATOM 735 C C . TYR A 1 88 ? -2.525 7.918 6.452 1.00 84.25 88 TYR A C 1
ATOM 737 O O . TYR A 1 88 ? -3.209 6.993 6.877 1.00 84.25 88 TYR A O 1
ATOM 745 N N . VAL A 1 89 ? -1.496 8.394 7.156 1.00 87.12 89 VAL A N 1
ATOM 746 C CA . VAL A 1 89 ? -1.156 7.884 8.493 1.00 87.12 89 VAL A CA 1
ATOM 747 C C . VAL A 1 89 ? -1.765 8.810 9.550 1.00 87.12 89 VAL A C 1
ATOM 749 O O . VAL A 1 89 ? -1.409 9.992 9.576 1.00 87.12 89 VAL A O 1
ATOM 752 N N . PRO A 1 90 ? -2.657 8.318 10.431 1.00 86.50 90 PRO A N 1
ATOM 753 C CA . PRO A 1 90 ? -3.336 9.156 11.412 1.00 86.50 90 PRO A CA 1
ATOM 754 C C . PRO A 1 90 ? -2.341 9.681 12.438 1.00 86.50 90 PRO A C 1
ATOM 756 O O . PRO A 1 90 ? -1.520 8.914 12.941 1.00 86.50 90 PRO A O 1
ATOM 759 N N . GLY A 1 91 ? -2.447 10.965 12.787 1.00 86.81 91 GLY A N 1
ATOM 760 C CA . GLY A 1 91 ? -1.600 11.633 13.781 1.00 86.81 91 GLY A CA 1
ATOM 761 C C . GLY A 1 91 ? -1.957 11.287 15.233 1.00 86.81 91 GLY A C 1
ATOM 762 O O . GLY A 1 91 ? -2.857 10.495 15.512 1.00 86.81 91 GLY A O 1
ATOM 763 N N . TYR A 1 92 ? -1.268 11.897 16.203 1.00 86.75 92 TYR A N 1
ATOM 764 C CA . TYR A 1 92 ? -1.490 11.610 17.632 1.00 86.75 92 TYR A CA 1
ATOM 765 C C . TYR A 1 92 ? -2.942 11.824 18.089 1.00 86.75 92 TYR A C 1
ATOM 767 O O . TYR A 1 92 ? -3.499 10.947 18.751 1.00 86.75 92 TYR A O 1
ATOM 775 N N . GLU A 1 93 ? -3.554 12.958 17.740 1.00 85.62 93 GLU A N 1
ATOM 776 C CA . GLU A 1 93 ? -4.916 13.292 18.182 1.00 85.62 93 GLU A CA 1
ATOM 777 C C . GLU A 1 93 ? -5.959 12.324 17.619 1.00 85.62 93 GLU A C 1
ATOM 779 O O . GLU A 1 93 ? -6.821 11.835 18.345 1.00 85.62 93 GLU A O 1
ATOM 784 N N . GLU A 1 94 ? -5.834 11.960 16.348 1.00 84.44 94 GLU A N 1
ATOM 785 C CA . GLU A 1 94 ? -6.726 11.001 15.706 1.00 84.44 94 GLU A CA 1
ATOM 786 C C . GLU A 1 94 ? -6.551 9.587 16.271 1.00 84.44 94 GLU A C 1
ATOM 788 O O . GLU A 1 94 ? -7.529 8.948 16.662 1.00 84.44 94 GLU A O 1
ATOM 793 N N . ARG A 1 95 ? -5.301 9.138 16.464 1.00 85.44 95 ARG A N 1
ATOM 794 C CA . ARG A 1 95 ? -5.013 7.863 17.141 1.00 85.44 95 ARG A CA 1
ATOM 795 C C . ARG A 1 95 ? -5.618 7.808 18.545 1.00 85.44 95 ARG A C 1
ATOM 797 O O . ARG A 1 95 ? -5.998 6.734 19.003 1.00 85.44 95 ARG A O 1
ATOM 804 N N . ARG A 1 96 ? -5.725 8.935 19.262 1.00 84.31 96 ARG A N 1
ATOM 805 C CA . ARG A 1 96 ? -6.401 8.973 20.572 1.00 84.31 96 ARG A CA 1
ATOM 806 C C . ARG A 1 96 ? -7.905 8.780 20.468 1.00 84.31 96 ARG A C 1
ATOM 808 O O . ARG A 1 96 ? -8.459 8.145 21.362 1.00 84.31 96 ARG A O 1
ATOM 815 N N . LYS A 1 97 ? -8.549 9.299 19.420 1.00 78.69 97 LYS A N 1
ATOM 816 C CA . LYS A 1 97 ? -9.994 9.139 19.209 1.00 78.69 97 LYS A CA 1
ATOM 817 C C . LYS A 1 97 ? -10.373 7.663 19.042 1.00 78.69 97 LYS A C 1
ATOM 819 O O . LYS A 1 97 ? -11.330 7.207 19.659 1.00 78.69 97 LYS A O 1
ATOM 824 N N . VAL A 1 98 ? -9.572 6.900 18.296 1.00 76.81 98 VAL A N 1
ATOM 825 C CA . VAL A 1 98 ? -9.840 5.475 18.009 1.00 76.81 98 VAL A CA 1
ATOM 826 C C . VAL A 1 98 ? -9.431 4.509 19.130 1.00 76.81 98 VAL A C 1
ATOM 828 O O . VAL A 1 98 ? -9.873 3.366 19.139 1.00 76.81 98 VAL A O 1
ATOM 831 N N . LYS A 1 99 ? -8.663 4.947 20.141 1.00 73.56 99 LYS A N 1
ATOM 832 C CA . LYS A 1 99 ? -8.327 4.107 21.316 1.00 73.56 99 LYS A CA 1
ATOM 833 C C . LYS A 1 99 ? -9.545 3.644 22.123 1.00 73.56 99 LYS A C 1
ATOM 835 O O . LYS A 1 99 ? -9.418 2.719 22.916 1.00 73.56 99 LYS A O 1
ATOM 840 N N . GLY A 1 100 ? -10.691 4.307 21.968 1.00 70.94 100 GLY A N 1
ATOM 841 C CA . GLY A 1 100 ? -11.942 3.928 22.624 1.00 70.94 100 GLY A CA 1
ATOM 842 C C . GLY A 1 100 ? -12.684 2.769 21.951 1.00 70.94 100 GLY A C 1
ATOM 843 O O . GLY A 1 100 ? -13.726 2.360 22.465 1.00 70.94 100 GLY A O 1
ATOM 844 N N . LEU A 1 101 ? -12.196 2.258 20.813 1.00 74.56 101 LEU A N 1
ATOM 845 C CA . LEU A 1 101 ? -12.824 1.132 20.130 1.00 74.56 101 LEU A CA 1
ATOM 846 C C . LEU A 1 101 ? -12.638 -0.174 20.920 1.00 74.56 101 LEU A C 1
ATOM 848 O O . LEU A 1 101 ? -11.551 -0.467 21.414 1.00 74.56 101 LEU A O 1
ATOM 852 N N . ARG A 1 102 ? -13.717 -0.957 21.061 1.00 73.06 102 ARG A N 1
ATOM 853 C CA . ARG A 1 102 ? -13.699 -2.264 21.752 1.00 73.06 102 ARG A CA 1
ATOM 854 C C . ARG A 1 102 ? -13.058 -3.385 20.934 1.00 73.06 102 ARG A C 1
ATOM 856 O O . ARG A 1 102 ? -12.672 -4.397 21.510 1.00 73.06 102 ARG A O 1
ATOM 863 N N . PHE A 1 103 ? -12.955 -3.205 19.622 1.00 73.00 103 PHE A N 1
ATOM 864 C CA . PHE A 1 103 ? -12.219 -4.085 18.723 1.00 73.00 103 PHE A CA 1
ATOM 865 C C . PHE A 1 103 ? -10.953 -3.377 18.235 1.00 73.00 103 PHE A C 1
ATOM 867 O O . PHE A 1 103 ? -10.875 -2.147 18.230 1.00 73.00 103 PHE A O 1
ATOM 874 N N . LEU A 1 104 ? -9.964 -4.164 17.820 1.00 74.44 104 LEU A N 1
ATOM 875 C CA . LEU A 1 104 ? -8.741 -3.661 17.210 1.00 74.44 104 LEU A CA 1
ATOM 876 C C . LEU A 1 104 ? -8.836 -3.855 15.692 1.00 74.44 104 LEU A C 1
ATOM 878 O O . LEU A 1 104 ? -8.683 -4.991 15.240 1.00 74.44 104 LEU A O 1
ATOM 882 N N . PRO A 1 105 ? -9.111 -2.798 14.907 1.00 78.38 105 PRO A N 1
ATOM 883 C CA . PRO A 1 105 ? -9.086 -2.907 13.454 1.00 78.38 105 PRO A CA 1
ATOM 884 C C . PRO A 1 105 ? -7.684 -3.268 12.958 1.00 78.38 105 PRO A C 1
ATOM 886 O O . PRO A 1 105 ? -6.670 -2.836 13.517 1.00 78.38 105 PRO A O 1
ATOM 889 N N . GLN A 1 106 ? -7.640 -4.044 11.881 1.00 83.38 106 GLN A N 1
ATOM 890 C CA . GLN A 1 106 ? -6.433 -4.279 11.107 1.00 83.38 106 GLN A CA 1
ATOM 891 C C . GLN A 1 106 ? -6.291 -3.157 10.082 1.00 83.38 106 GLN A C 1
ATOM 893 O O . GLN A 1 106 ? -7.130 -2.989 9.201 1.00 83.38 106 GLN A O 1
ATOM 898 N N . TYR A 1 107 ? -5.239 -2.357 10.212 1.00 85.75 107 TYR A N 1
ATOM 899 C CA . TYR A 1 107 ? -5.011 -1.233 9.311 1.00 85.75 107 TYR A CA 1
ATOM 900 C C . TYR A 1 107 ? -4.162 -1.660 8.115 1.00 85.75 107 TYR A C 1
ATOM 902 O O . TYR A 1 107 ? -3.079 -2.218 8.299 1.00 85.75 107 TYR A O 1
ATOM 910 N N . ASN A 1 108 ? -4.627 -1.325 6.914 1.00 88.00 108 ASN A N 1
ATOM 911 C CA . ASN A 1 108 ? -3.859 -1.354 5.677 1.00 88.00 108 ASN A CA 1
ATOM 912 C C . ASN A 1 108 ? -3.587 0.098 5.261 1.00 88.00 108 ASN A C 1
ATOM 914 O O . ASN A 1 108 ? -4.520 0.832 4.951 1.00 88.00 108 ASN A O 1
ATOM 918 N N . PHE A 1 109 ? -2.329 0.538 5.262 1.00 90.75 109 PHE A N 1
ATOM 919 C CA . PHE A 1 109 ? -1.963 1.881 4.803 1.00 90.75 109 PHE A CA 1
ATOM 920 C C . PHE A 1 109 ? -1.504 1.846 3.354 1.00 90.75 109 PHE A C 1
ATOM 922 O O . PHE A 1 109 ? -0.432 1.313 3.089 1.00 90.75 109 PHE A O 1
ATOM 929 N N . LEU A 1 110 ? -2.270 2.445 2.441 1.00 90.69 110 LEU A N 1
ATOM 930 C CA . LEU A 1 110 ? -1.887 2.620 1.042 1.00 90.69 110 LEU A CA 1
ATOM 931 C C . LEU A 1 110 ? -1.243 3.991 0.843 1.00 90.69 110 LEU A C 1
ATOM 933 O O . LEU A 1 110 ? -1.921 5.003 0.688 1.00 90.69 110 LEU A O 1
ATOM 937 N N . LEU A 1 111 ? 0.083 4.027 0.844 1.00 92.12 111 LEU A N 1
ATOM 938 C CA . LEU A 1 111 ? 0.858 5.256 0.736 1.00 92.12 111 LEU A CA 1
ATOM 939 C C . LEU A 1 111 ? 1.354 5.429 -0.697 1.00 92.12 111 LEU A C 1
ATOM 941 O O . LEU A 1 111 ? 1.954 4.520 -1.263 1.00 92.12 111 LEU A O 1
ATOM 945 N N . SER A 1 112 ? 1.130 6.607 -1.277 1.00 90.56 112 SER A N 1
ATOM 946 C CA . SER A 1 112 ? 1.550 6.929 -2.648 1.00 90.56 112 SER A CA 1
ATOM 947 C C . SER A 1 112 ? 2.950 7.542 -2.746 1.00 90.56 112 SER A C 1
ATOM 949 O O . SER A 1 112 ? 3.402 7.880 -3.834 1.00 90.56 112 SER A O 1
ATOM 951 N N . ALA A 1 113 ? 3.626 7.742 -1.614 1.00 91.88 113 ALA A N 1
ATOM 952 C CA . ALA A 1 113 ? 4.944 8.361 -1.545 1.00 91.88 113 ALA A CA 1
ATOM 953 C C . ALA A 1 113 ? 5.750 7.788 -0.379 1.00 91.88 113 ALA A C 1
ATOM 955 O O . ALA A 1 113 ? 5.185 7.351 0.630 1.00 91.88 113 ALA A O 1
ATOM 956 N N . VAL A 1 114 ? 7.080 7.828 -0.497 1.00 91.75 114 VAL A N 1
ATOM 957 C CA . VAL A 1 114 ? 7.985 7.342 0.547 1.00 91.75 114 VAL A CA 1
ATOM 958 C C . VAL A 1 114 ? 7.796 8.169 1.830 1.00 91.75 114 VAL A C 1
ATOM 960 O O . VAL A 1 114 ? 8.047 9.377 1.833 1.00 91.75 114 VAL A O 1
ATOM 963 N N . PRO A 1 115 ? 7.379 7.550 2.950 1.00 90.50 115 PRO A N 1
ATOM 964 C CA . PRO A 1 115 ? 7.103 8.256 4.193 1.00 90.50 115 PRO A CA 1
ATOM 965 C C . PRO A 1 115 ? 8.317 9.009 4.732 1.00 90.50 115 PRO A C 1
ATOM 967 O O . PRO A 1 115 ? 9.412 8.449 4.844 1.00 90.50 115 PRO A O 1
ATOM 970 N N . ASN A 1 116 ? 8.104 10.253 5.159 1.00 90.81 116 ASN A N 1
ATOM 971 C CA . ASN A 1 116 ? 9.120 11.060 5.833 1.00 90.81 116 ASN A CA 1
ATOM 972 C C . ASN A 1 116 ? 9.363 10.593 7.289 1.00 90.81 116 ASN A C 1
ATOM 974 O O . ASN A 1 116 ? 8.750 9.642 7.777 1.00 90.81 116 ASN A 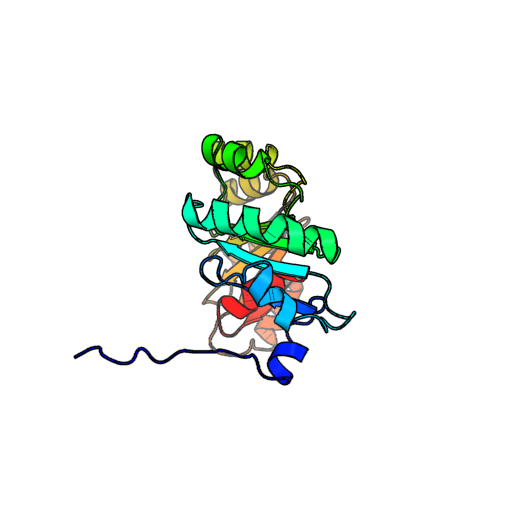O 1
ATOM 978 N N . PHE A 1 117 ? 10.280 11.254 8.005 1.00 90.12 117 PHE A N 1
ATOM 979 C CA . PHE A 1 117 ? 10.633 10.883 9.383 1.00 90.12 117 PHE A CA 1
ATOM 980 C C . PHE A 1 117 ? 9.436 10.879 10.347 1.00 90.12 117 PHE A C 1
ATOM 982 O O . PHE A 1 117 ? 9.305 9.950 11.144 1.00 90.12 117 PHE A O 1
ATOM 989 N N . GLU A 1 118 ? 8.569 11.886 10.263 1.00 90.25 118 GLU A N 1
ATOM 990 C CA . GLU A 1 118 ? 7.411 12.033 11.144 1.00 90.25 118 GLU A CA 1
ATOM 991 C C . GLU A 1 118 ? 6.381 10.930 10.893 1.00 90.25 118 GLU A C 1
ATOM 993 O O . GLU A 1 118 ? 6.002 10.221 11.826 1.00 90.25 118 GLU A O 1
ATOM 998 N N . VAL A 1 119 ? 6.025 10.704 9.624 1.00 90.75 119 VAL A N 1
ATOM 999 C CA . VAL A 1 119 ? 5.071 9.664 9.214 1.00 90.75 119 VAL A CA 1
ATOM 1000 C C . VAL A 1 119 ? 5.567 8.275 9.625 1.00 90.75 119 VAL A C 1
ATOM 1002 O O . VAL A 1 119 ? 4.804 7.481 10.170 1.00 90.75 119 VAL A O 1
ATOM 1005 N N . ARG A 1 120 ? 6.865 7.981 9.460 1.00 91.50 120 ARG A N 1
ATOM 1006 C CA . ARG A 1 120 ? 7.458 6.721 9.950 1.00 91.50 120 ARG A CA 1
ATOM 1007 C C . ARG A 1 120 ? 7.384 6.590 11.467 1.00 91.50 120 ARG A C 1
AT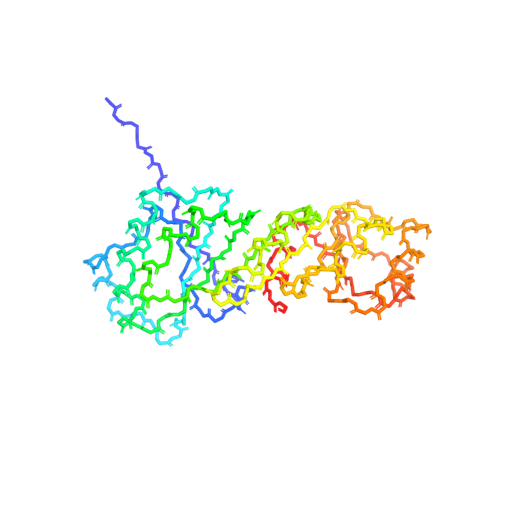OM 1009 O O . ARG A 1 120 ? 7.114 5.502 11.970 1.00 91.50 120 ARG A O 1
ATOM 1016 N N . GLY A 1 121 ? 7.638 7.677 12.192 1.00 91.00 121 GLY A N 1
ATOM 1017 C CA . GLY A 1 121 ? 7.505 7.701 13.646 1.00 91.00 121 GLY A CA 1
ATOM 1018 C C . GLY A 1 121 ? 6.068 7.443 14.095 1.00 91.00 121 GLY A C 1
ATOM 1019 O O . GLY A 1 121 ? 5.853 6.836 15.141 1.00 91.00 121 GLY A O 1
ATOM 1020 N N . ASP A 1 122 ? 5.089 7.871 13.307 1.00 91.44 122 ASP A N 1
ATOM 1021 C CA . ASP A 1 122 ? 3.676 7.656 13.584 1.00 91.44 122 ASP A CA 1
ATOM 1022 C C . ASP A 1 122 ? 3.186 6.251 13.226 1.00 91.44 122 ASP A C 1
ATOM 1024 O O . ASP A 1 122 ? 2.481 5.657 14.042 1.00 91.44 122 ASP A O 1
ATOM 1028 N N . LEU A 1 123 ? 3.654 5.664 12.120 1.00 90.81 123 LEU A N 1
ATOM 1029 C CA . LEU A 1 123 ? 3.416 4.255 11.772 1.00 90.81 123 LEU A CA 1
ATOM 1030 C C . LEU A 1 123 ? 3.841 3.300 12.898 1.00 90.81 123 LEU A C 1
ATOM 1032 O O . LEU A 1 123 ? 3.101 2.388 13.258 1.00 90.81 123 LEU A O 1
ATOM 1036 N N . GLN A 1 124 ? 4.993 3.556 13.526 1.00 90.00 124 GLN A N 1
ATOM 1037 C CA . GLN A 1 124 ? 5.506 2.739 14.635 1.00 90.00 124 GLN A CA 1
ATOM 1038 C C . GLN A 1 124 ? 4.650 2.803 15.909 1.00 90.00 124 GLN A C 1
ATOM 1040 O O . GLN A 1 124 ? 4.823 1.980 16.807 1.00 90.00 124 GLN A O 1
ATOM 1045 N N . LYS A 1 125 ? 3.750 3.785 16.024 1.00 90.31 125 LYS A N 1
ATOM 1046 C CA . LYS A 1 125 ? 2.875 3.965 17.193 1.00 90.31 125 LYS A CA 1
ATOM 1047 C C . LYS A 1 125 ? 1.513 3.289 17.016 1.00 90.31 125 LYS A C 1
ATOM 1049 O O . LYS A 1 125 ? 0.698 3.352 17.939 1.00 90.31 125 LYS A O 1
ATOM 1054 N N . ILE A 1 126 ? 1.243 2.701 15.851 1.00 87.50 126 ILE A N 1
ATOM 1055 C CA . ILE A 1 126 ? -0.024 2.036 15.540 1.00 87.50 126 ILE A CA 1
ATOM 1056 C C . ILE A 1 126 ? 0.008 0.611 16.098 1.00 87.50 126 ILE A C 1
ATOM 1058 O O . ILE A 1 126 ? 0.981 -0.119 15.918 1.00 87.50 126 ILE A O 1
ATOM 1062 N N . VAL A 1 127 ? -1.049 0.250 16.829 1.00 82.94 127 VAL A N 1
ATOM 1063 C CA . VAL A 1 127 ? -1.203 -1.053 17.486 1.00 82.94 127 VAL A CA 1
ATOM 1064 C C . VAL A 1 127 ? -2.613 -1.583 17.191 1.00 82.94 127 VAL A C 1
ATOM 1066 O O . VAL A 1 127 ? -3.570 -0.865 17.495 1.00 82.94 127 VAL A O 1
ATOM 1069 N N . PRO A 1 128 ? -2.764 -2.813 16.657 1.00 84.06 128 PRO A N 1
ATOM 1070 C CA . PRO A 1 128 ? -1.702 -3.750 16.259 1.00 84.06 128 PRO A CA 1
ATOM 1071 C C . PRO A 1 128 ? -0.834 -3.210 15.102 1.00 84.06 128 PRO A C 1
ATOM 1073 O O . PRO A 1 128 ? -1.245 -2.248 14.451 1.00 84.06 128 PRO A O 1
ATOM 1076 N N . PRO A 1 129 ? 0.377 -3.767 14.870 1.00 87.25 129 PRO A N 1
ATOM 1077 C CA . PRO A 1 129 ? 1.227 -3.343 13.760 1.00 87.25 129 PRO A CA 1
ATOM 1078 C C . PRO A 1 129 ? 0.454 -3.394 12.435 1.00 87.25 129 PRO A C 1
ATOM 1080 O O . PRO A 1 129 ? -0.173 -4.418 12.161 1.00 87.25 129 PRO A O 1
ATOM 1083 N N . PRO A 1 130 ? 0.467 -2.316 11.636 1.00 90.31 130 PRO A N 1
ATOM 1084 C CA . PRO A 1 130 ? -0.333 -2.254 10.424 1.00 90.31 130 PRO A CA 1
ATOM 1085 C C . PRO A 1 130 ? 0.353 -2.943 9.243 1.00 90.31 130 PRO A C 1
ATOM 1087 O O . PRO A 1 130 ? 1.584 -3.026 9.186 1.00 90.31 130 PRO A O 1
ATOM 1090 N N . ASN A 1 131 ? -0.440 -3.328 8.250 1.00 89.75 131 ASN A N 1
ATOM 1091 C CA . ASN A 1 131 ? 0.063 -3.637 6.919 1.00 89.75 131 ASN A CA 1
ATOM 1092 C C . ASN A 1 131 ? 0.342 -2.321 6.188 1.00 89.75 131 ASN A C 1
ATOM 1094 O O . ASN A 1 131 ? -0.480 -1.403 6.201 1.00 89.75 131 ASN A O 1
ATOM 1098 N N . ILE A 1 132 ? 1.512 -2.205 5.563 1.00 91.44 132 ILE A N 1
ATOM 1099 C CA . ILE A 1 132 ? 1.902 -1.003 4.821 1.00 91.44 132 ILE A CA 1
ATOM 1100 C C . ILE A 1 132 ? 2.075 -1.390 3.358 1.00 91.44 132 ILE A C 1
ATOM 1102 O O . ILE A 1 132 ? 2.944 -2.193 3.029 1.00 91.44 132 ILE A O 1
ATOM 1106 N N . LEU A 1 133 ? 1.268 -0.786 2.495 1.00 92.69 133 LEU A N 1
ATOM 1107 C CA . LEU A 1 133 ? 1.330 -0.894 1.046 1.00 92.69 133 LEU A CA 1
ATOM 1108 C C . LEU A 1 133 ? 1.897 0.423 0.519 1.00 92.69 133 LEU A C 1
ATOM 1110 O O . LEU A 1 133 ? 1.286 1.480 0.662 1.00 92.69 133 LEU A O 1
ATOM 1114 N N . LEU A 1 134 ? 3.093 0.386 -0.052 1.00 92.81 134 LEU A N 1
ATOM 1115 C CA . LEU A 1 134 ? 3.727 1.555 -0.649 1.00 92.81 134 LEU A CA 1
ATOM 1116 C C . LEU A 1 134 ? 3.590 1.436 -2.163 1.00 92.81 134 LEU A C 1
ATOM 1118 O O . LEU A 1 134 ? 4.238 0.582 -2.751 1.00 92.81 134 LEU A O 1
ATOM 1122 N N . LEU A 1 135 ? 2.738 2.253 -2.780 1.00 94.31 135 LEU A N 1
ATOM 1123 C CA . LEU A 1 135 ? 2.477 2.230 -4.218 1.00 94.31 135 LEU A CA 1
ATOM 1124 C C . LEU A 1 135 ? 3.038 3.490 -4.879 1.00 94.31 135 LEU A C 1
ATOM 1126 O O . LEU A 1 135 ? 2.396 4.542 -4.867 1.00 94.31 135 LEU A O 1
ATOM 1130 N N . LEU A 1 136 ? 4.227 3.365 -5.458 1.00 94.06 136 LEU A N 1
ATOM 1131 C CA . LEU A 1 136 ? 4.936 4.450 -6.132 1.00 94.06 136 LEU A CA 1
ATOM 1132 C C . LEU A 1 136 ? 4.661 4.429 -7.634 1.00 94.06 136 LEU A C 1
ATOM 1134 O O . LEU A 1 136 ? 4.428 3.373 -8.213 1.00 94.06 136 LEU A O 1
ATOM 1138 N N . ASP A 1 137 ? 4.712 5.597 -8.259 1.00 94.50 137 ASP A N 1
ATOM 1139 C CA . ASP A 1 137 ? 4.562 5.804 -9.705 1.00 94.50 137 ASP A CA 1
ATOM 1140 C C . ASP A 1 137 ? 5.912 5.904 -10.445 1.00 94.50 137 ASP A C 1
ATOM 1142 O O . ASP A 1 137 ? 5.971 6.229 -11.628 1.00 94.50 137 ASP A O 1
ATOM 1146 N N . HIS A 1 138 ? 7.014 5.640 -9.741 1.00 92.75 138 HIS A N 1
ATOM 1147 C CA . HIS A 1 138 ? 8.375 5.729 -10.257 1.00 92.75 138 HIS A CA 1
ATOM 1148 C C . HIS A 1 138 ? 9.293 4.720 -9.563 1.00 92.75 138 HIS A C 1
ATOM 1150 O O . HIS A 1 138 ? 9.030 4.273 -8.443 1.00 92.75 138 HIS A O 1
ATOM 1156 N N . VAL A 1 139 ? 10.412 4.388 -10.213 1.00 91.19 139 VAL A N 1
ATOM 1157 C CA . VAL A 1 139 ? 11.495 3.628 -9.577 1.00 91.19 139 VAL A CA 1
ATOM 1158 C C . VAL A 1 139 ? 12.222 4.536 -8.578 1.00 91.19 139 VAL A C 1
ATOM 1160 O O . VAL A 1 139 ? 12.811 5.537 -9.013 1.00 91.19 139 VAL A O 1
ATOM 1163 N N . PRO A 1 140 ? 12.236 4.194 -7.272 1.00 90.19 140 PRO A N 1
ATOM 1164 C CA . PRO A 1 140 ? 12.891 5.006 -6.254 1.00 90.19 140 PRO A CA 1
ATOM 1165 C C . PRO A 1 140 ? 14.346 5.325 -6.600 1.00 90.19 140 PRO A C 1
ATOM 1167 O O . PRO A 1 140 ? 15.066 4.533 -7.219 1.00 90.19 140 PRO A O 1
ATOM 1170 N N . ASN A 1 141 ? 14.811 6.496 -6.185 1.00 90.12 141 ASN A N 1
ATOM 1171 C CA . ASN A 1 141 ? 16.244 6.777 -6.170 1.00 90.12 141 ASN A CA 1
ATOM 1172 C C . ASN A 1 141 ? 16.938 6.088 -4.972 1.00 90.12 141 ASN A C 1
ATOM 1174 O O . ASN A 1 141 ? 16.289 5.487 -4.114 1.00 90.12 141 ASN A O 1
ATOM 1178 N N . GLU A 1 142 ? 18.270 6.156 -4.911 1.00 87.19 142 GLU A N 1
ATOM 1179 C CA . GLU A 1 142 ? 19.061 5.518 -3.845 1.00 87.19 142 GLU A CA 1
ATOM 1180 C C . GLU A 1 142 ? 18.633 5.974 -2.437 1.00 87.19 142 GLU A C 1
ATOM 1182 O O . GLU A 1 142 ? 18.434 5.146 -1.542 1.00 87.19 142 GLU A O 1
ATOM 1187 N N . ASP A 1 143 ? 18.416 7.278 -2.241 1.00 89.38 143 ASP A N 1
ATOM 1188 C CA . ASP A 1 143 ? 17.997 7.837 -0.952 1.00 89.38 143 ASP A CA 1
ATOM 1189 C C . ASP A 1 143 ? 16.603 7.344 -0.548 1.00 89.38 143 ASP A C 1
ATOM 1191 O O . ASP A 1 143 ? 16.368 6.993 0.616 1.00 89.38 143 ASP A O 1
ATOM 1195 N N . GLU A 1 144 ? 15.678 7.280 -1.503 1.00 90.62 144 GLU A N 1
ATOM 1196 C CA . GLU A 1 144 ? 14.325 6.763 -1.315 1.00 90.62 144 GLU A CA 1
ATOM 1197 C C . GLU A 1 144 ? 14.324 5.271 -0.999 1.00 90.62 144 GLU A C 1
ATOM 1199 O O . GLU A 1 144 ? 13.629 4.860 -0.069 1.00 90.62 144 GLU A O 1
ATOM 1204 N N . PHE A 1 145 ? 15.144 4.462 -1.677 1.00 87.75 145 PHE A N 1
ATOM 1205 C CA . PHE A 1 145 ? 15.325 3.052 -1.329 1.00 87.75 145 PHE A CA 1
ATOM 1206 C C . PHE A 1 145 ? 15.836 2.896 0.105 1.00 87.75 145 PHE A C 1
ATOM 1208 O O . PHE A 1 145 ? 15.321 2.071 0.868 1.00 87.75 145 PHE A O 1
ATOM 1215 N N . VAL A 1 146 ? 16.798 3.724 0.524 1.00 87.31 146 VAL A N 1
ATOM 1216 C CA . VAL A 1 146 ? 17.275 3.751 1.913 1.00 87.31 146 VAL A CA 1
ATOM 1217 C C . VAL A 1 146 ? 16.148 4.127 2.878 1.00 87.31 146 VAL A C 1
ATOM 1219 O O . VAL A 1 146 ? 16.032 3.516 3.945 1.00 87.31 146 VAL A O 1
ATOM 1222 N N . GLN A 1 147 ? 15.296 5.099 2.537 1.00 88.56 147 GLN A N 1
ATOM 1223 C CA . GLN A 1 147 ? 14.142 5.446 3.370 1.00 88.56 147 GLN A CA 1
ATOM 1224 C C . GLN A 1 147 ? 13.108 4.312 3.422 1.00 88.56 147 GLN A C 1
ATOM 1226 O O . GLN A 1 147 ? 12.632 4.000 4.514 1.00 88.56 147 GLN A O 1
ATOM 1231 N N . CYS A 1 148 ? 12.814 3.648 2.301 1.00 88.06 148 CYS A N 1
ATOM 1232 C CA . CYS A 1 148 ? 11.907 2.499 2.237 1.00 88.06 148 CYS A CA 1
ATOM 1233 C C . CYS A 1 148 ? 12.371 1.378 3.174 1.00 88.06 148 CYS A C 1
ATOM 1235 O O . CYS A 1 148 ? 11.601 0.888 4.001 1.00 88.06 148 CYS A O 1
ATOM 1237 N N . LYS A 1 149 ? 13.675 1.062 3.151 1.00 85.25 149 LYS A N 1
ATOM 1238 C CA . LYS A 1 149 ? 14.312 0.067 4.034 1.00 85.25 149 LYS A CA 1
ATOM 1239 C C . LYS A 1 149 ? 14.206 0.417 5.530 1.00 85.25 149 LYS A C 1
ATOM 1241 O O . LYS A 1 149 ? 14.400 -0.463 6.374 1.00 85.25 149 LYS A O 1
ATOM 1246 N N . ARG A 1 150 ? 13.892 1.668 5.894 1.00 89.00 150 ARG A N 1
ATOM 1247 C CA . ARG A 1 150 ? 13.716 2.138 7.287 1.00 89.00 150 ARG A CA 1
AT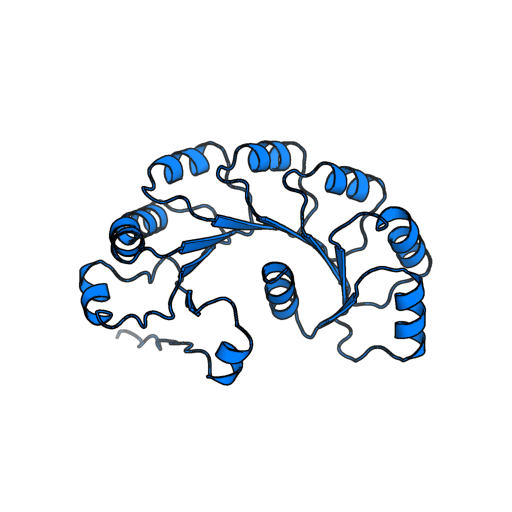OM 1248 C C . ARG A 1 150 ? 12.268 2.099 7.781 1.00 89.00 150 ARG A C 1
ATOM 1250 O O . ARG A 1 150 ? 12.051 2.276 8.979 1.00 89.00 150 ARG A O 1
ATOM 1257 N N . ILE A 1 151 ? 11.289 1.886 6.905 1.00 89.75 151 ILE A N 1
ATOM 1258 C CA . ILE A 1 151 ? 9.872 1.815 7.286 1.00 89.75 151 ILE A CA 1
ATOM 1259 C C . ILE A 1 151 ? 9.639 0.546 8.117 1.00 89.75 151 ILE A C 1
ATOM 1261 O O . ILE A 1 151 ? 10.199 -0.515 7.828 1.00 89.75 151 ILE A O 1
ATOM 1265 N N . ARG A 1 152 ? 8.876 0.669 9.206 1.00 87.88 152 ARG A N 1
ATOM 1266 C CA . ARG A 1 152 ? 8.505 -0.442 10.093 1.00 87.88 152 ARG A CA 1
ATOM 1267 C C . ARG A 1 152 ? 7.006 -0.340 10.415 1.00 87.88 152 ARG A C 1
ATOM 1269 O O . ARG A 1 152 ? 6.620 0.726 10.899 1.00 87.88 152 ARG A O 1
ATOM 1276 N N . PRO A 1 153 ? 6.197 -1.401 10.220 1.00 87.50 153 PRO A N 1
ATOM 1277 C CA . PRO A 1 153 ? 6.527 -2.709 9.616 1.00 87.50 153 PRO A CA 1
ATOM 1278 C C . PRO A 1 153 ? 7.106 -2.635 8.191 1.00 87.50 153 PRO A C 1
ATOM 1280 O O . PRO A 1 153 ? 7.104 -1.570 7.581 1.00 87.50 153 PRO A O 1
ATOM 1283 N N . ILE A 1 154 ? 7.713 -3.723 7.701 1.00 88.06 154 ILE A N 1
ATOM 1284 C CA . ILE A 1 154 ? 8.309 -3.739 6.351 1.00 88.06 154 ILE A CA 1
ATOM 1285 C C . ILE A 1 154 ? 7.165 -3.629 5.331 1.00 88.06 154 ILE A C 1
ATOM 1287 O O . ILE A 1 154 ? 6.248 -4.445 5.404 1.00 88.06 154 ILE A O 1
ATOM 1291 N N . PRO A 1 155 ? 7.188 -2.648 4.413 1.00 89.94 155 PRO A N 1
ATOM 1292 C CA . PRO A 1 155 ? 6.099 -2.457 3.466 1.00 89.94 155 PRO A CA 1
ATOM 1293 C C . PRO A 1 155 ? 6.120 -3.493 2.334 1.00 89.94 155 PRO A C 1
ATOM 1295 O O . PRO A 1 155 ? 7.188 -3.959 1.930 1.00 89.94 155 PRO A O 1
ATOM 1298 N N . HIS A 1 156 ? 4.942 -3.777 1.780 1.00 90.25 156 HIS A N 1
ATOM 1299 C CA . HIS A 1 156 ? 4.784 -4.339 0.440 1.00 90.25 156 HIS A CA 1
ATOM 1300 C C . HIS A 1 156 ? 4.926 -3.182 -0.555 1.00 90.25 156 HIS A C 1
ATOM 1302 O O . HIS A 1 156 ? 4.161 -2.218 -0.498 1.00 90.25 156 HIS A O 1
ATOM 1308 N N . LEU A 1 157 ? 5.938 -3.230 -1.419 1.00 90.88 157 LEU A N 1
ATOM 1309 C CA . LEU A 1 157 ? 6.267 -2.153 -2.350 1.00 90.88 157 LEU A CA 1
ATOM 1310 C C . LEU A 1 157 ? 5.723 -2.475 -3.747 1.00 90.88 157 LEU A C 1
ATOM 1312 O O . LEU A 1 157 ? 6.219 -3.362 -4.431 1.00 90.88 157 LEU A O 1
ATOM 1316 N N . GLY A 1 158 ? 4.720 -1.728 -4.189 1.00 92.88 158 GLY A N 1
ATOM 1317 C CA . GLY A 1 158 ? 4.294 -1.685 -5.581 1.00 92.88 158 GLY A CA 1
ATOM 1318 C C . GLY A 1 158 ? 4.937 -0.514 -6.313 1.00 92.88 158 GLY A C 1
ATOM 1319 O O . GLY A 1 158 ? 4.951 0.603 -5.801 1.00 92.88 158 GLY A O 1
ATOM 1320 N N . ILE A 1 159 ? 5.440 -0.752 -7.520 1.00 93.56 159 ILE A N 1
ATOM 1321 C CA . ILE A 1 159 ? 5.906 0.305 -8.425 1.00 93.56 159 ILE A CA 1
ATOM 1322 C C . ILE A 1 159 ? 5.066 0.218 -9.693 1.00 93.56 159 ILE A C 1
ATOM 1324 O O . ILE A 1 159 ? 5.195 -0.747 -10.435 1.00 93.56 159 ILE A O 1
ATOM 1328 N N . MET A 1 160 ? 4.188 1.186 -9.928 1.00 95.12 160 MET A N 1
ATOM 1329 C CA . MET A 1 160 ? 3.319 1.239 -11.101 1.00 95.12 160 MET A CA 1
ATOM 1330 C C . MET A 1 160 ? 3.909 2.187 -12.141 1.00 95.12 160 MET A C 1
ATOM 1332 O O . MET A 1 160 ? 4.018 3.381 -11.890 1.00 95.12 160 MET A O 1
ATOM 1336 N N . LEU A 1 161 ? 4.266 1.658 -13.307 1.00 94.75 161 LEU A N 1
ATOM 1337 C CA . LEU A 1 161 ? 4.884 2.413 -14.394 1.00 94.75 161 LEU A CA 1
ATOM 1338 C C . LEU A 1 161 ? 3.968 2.432 -15.616 1.00 94.75 161 LEU A C 1
ATOM 1340 O O . LEU A 1 161 ? 3.393 1.413 -16.002 1.00 94.75 161 LEU A O 1
ATOM 1344 N N . ASP A 1 162 ? 3.873 3.596 -16.247 1.00 94.44 162 ASP A N 1
ATOM 1345 C CA . ASP A 1 162 ? 3.183 3.820 -17.524 1.00 94.44 162 ASP A CA 1
ATOM 1346 C C . ASP A 1 162 ? 4.096 3.590 -18.745 1.00 94.44 162 ASP A C 1
ATOM 1348 O O . ASP A 1 162 ? 3.686 3.739 -19.898 1.00 94.44 162 ASP A O 1
ATOM 1352 N N . HIS A 1 163 ? 5.343 3.195 -18.497 1.00 93.12 163 HIS A N 1
ATOM 1353 C CA . HIS A 1 163 ? 6.363 2.924 -19.497 1.00 93.12 163 HIS A CA 1
ATOM 1354 C C . HIS A 1 163 ? 7.130 1.644 -19.163 1.00 93.12 163 HIS A C 1
ATOM 1356 O O . HIS A 1 163 ? 7.103 1.131 -18.043 1.00 93.12 163 HIS A O 1
ATOM 1362 N N . PHE A 1 164 ? 7.807 1.102 -20.175 1.00 91.94 164 PHE A N 1
ATOM 1363 C CA . PHE A 1 164 ? 8.750 0.010 -19.969 1.00 91.94 164 PHE A CA 1
ATOM 1364 C C . PHE A 1 164 ? 10.085 0.571 -19.469 1.00 91.94 164 PHE A C 1
ATOM 1366 O O . PHE A 1 164 ? 10.497 1.638 -19.923 1.00 91.94 164 PHE A O 1
ATOM 1373 N N . LEU A 1 165 ? 10.750 -0.155 -18.565 1.00 88.19 165 LEU A N 1
ATOM 1374 C CA . LEU A 1 165 ? 11.973 0.301 -17.898 1.00 88.19 165 LEU A CA 1
ATOM 1375 C C . LEU A 1 165 ? 13.069 0.694 -18.891 1.00 88.19 165 LEU A C 1
ATOM 1377 O O . LEU A 1 165 ? 13.357 -0.043 -19.840 1.00 88.19 165 LEU A O 1
ATOM 1381 N N . VAL A 1 166 ? 13.744 1.807 -18.608 1.00 88.00 166 VAL A N 1
ATOM 1382 C CA . VAL A 1 166 ? 15.022 2.137 -19.256 1.00 88.00 166 VAL A CA 1
ATOM 1383 C C . VAL A 1 166 ? 16.199 1.484 -18.522 1.00 88.00 166 VAL A C 1
ATOM 1385 O O . VAL A 1 166 ? 16.069 1.035 -17.383 1.00 88.00 166 VAL A O 1
ATOM 1388 N N . GLU A 1 167 ? 17.370 1.431 -19.165 1.00 84.88 167 GLU A N 1
ATOM 1389 C CA . GLU A 1 167 ? 18.556 0.725 -18.648 1.00 84.88 167 GLU A CA 1
ATOM 1390 C C . GLU A 1 167 ? 18.923 1.138 -17.210 1.00 84.88 167 GLU A C 1
ATOM 1392 O O . GLU A 1 167 ? 19.104 0.276 -16.352 1.00 84.88 167 GLU A O 1
ATOM 1397 N N . ASP A 1 168 ? 18.930 2.438 -16.909 1.00 86.44 168 ASP A N 1
ATOM 1398 C CA . ASP A 1 168 ? 19.252 2.954 -15.571 1.00 86.44 168 ASP A CA 1
ATOM 1399 C C . ASP A 1 168 ? 18.228 2.546 -14.497 1.00 86.44 168 ASP A C 1
ATOM 1401 O O . ASP A 1 168 ? 18.573 2.340 -13.332 1.00 86.44 168 ASP A O 1
ATOM 1405 N N . GLU A 1 169 ? 16.948 2.439 -14.852 1.00 88.75 169 GLU A N 1
ATOM 1406 C CA . GLU A 1 169 ? 15.896 1.993 -13.932 1.00 88.75 169 GLU A CA 1
ATOM 1407 C C . GLU A 1 169 ? 16.001 0.499 -13.658 1.00 88.75 169 GLU A C 1
ATOM 1409 O O . GLU A 1 169 ? 15.899 0.069 -12.509 1.00 88.75 169 GLU A O 1
ATOM 1414 N N . TYR A 1 170 ? 16.265 -0.282 -14.704 1.00 84.19 170 TYR A N 1
ATOM 1415 C CA . TYR A 1 170 ? 16.513 -1.709 -14.588 1.00 84.19 170 TYR A CA 1
ATOM 1416 C C . TYR A 1 170 ? 17.726 -2.002 -13.706 1.00 84.19 170 TYR A C 1
ATOM 1418 O O . TYR A 1 170 ? 17.635 -2.846 -12.816 1.00 84.19 170 TYR A O 1
ATOM 1426 N N . LEU A 1 171 ? 18.851 -1.311 -13.925 1.00 84.12 171 LEU A N 1
ATOM 1427 C CA . LEU A 1 171 ? 20.064 -1.504 -13.128 1.00 84.12 171 LEU A CA 1
ATOM 1428 C C . LEU A 1 171 ? 19.793 -1.212 -11.651 1.00 84.12 171 LEU A C 1
ATOM 1430 O O . LEU A 1 171 ? 20.125 -2.035 -10.799 1.00 84.12 171 LEU A O 1
ATOM 1434 N N . ARG A 1 172 ? 19.097 -0.107 -11.354 1.00 84.75 172 ARG A N 1
ATOM 1435 C CA . ARG A 1 172 ? 18.679 0.221 -9.984 1.00 84.75 172 ARG A CA 1
ATOM 1436 C C . ARG A 1 172 ? 17.778 -0.850 -9.383 1.00 84.75 172 ARG A C 1
ATOM 1438 O O . ARG A 1 172 ? 18.035 -1.291 -8.269 1.00 84.75 172 ARG A O 1
ATOM 1445 N N . LEU A 1 173 ? 16.748 -1.293 -10.105 1.00 82.44 173 LEU A N 1
ATOM 1446 C CA . LEU A 1 173 ? 15.854 -2.342 -9.618 1.00 82.44 173 LEU A CA 1
ATOM 1447 C C . LEU A 1 173 ? 16.622 -3.640 -9.349 1.00 82.44 173 LEU A C 1
ATOM 1449 O O . LEU A 1 173 ? 16.519 -4.199 -8.264 1.00 82.44 173 LEU A O 1
ATOM 1453 N N . ARG A 1 174 ? 17.448 -4.093 -10.289 1.00 79.50 174 ARG A N 1
ATOM 1454 C CA . ARG A 1 174 ? 18.247 -5.313 -10.139 1.00 79.50 174 ARG A CA 1
ATOM 1455 C C . ARG A 1 174 ? 19.180 -5.247 -8.924 1.00 79.50 174 ARG A C 1
ATOM 1457 O O . ARG A 1 174 ? 19.290 -6.227 -8.190 1.00 79.50 174 ARG A O 1
ATOM 1464 N N . ASP A 1 175 ? 19.845 -4.113 -8.720 1.00 77.56 175 ASP A N 1
ATOM 1465 C CA . ASP A 1 175 ? 20.904 -3.984 -7.718 1.00 77.56 175 ASP A CA 1
ATOM 1466 C C . ASP A 1 175 ? 20.344 -3.684 -6.309 1.00 77.56 175 ASP A C 1
ATOM 1468 O O . ASP A 1 175 ? 20.886 -4.168 -5.314 1.00 77.56 175 ASP A O 1
ATOM 1472 N N . GLU A 1 176 ? 19.220 -2.962 -6.201 1.00 73.31 176 GLU A N 1
ATOM 1473 C CA . GLU A 1 176 ? 18.644 -2.527 -4.916 1.00 73.31 176 GLU A CA 1
ATOM 1474 C C . GLU A 1 176 ? 17.457 -3.368 -4.419 1.00 73.31 176 GLU A C 1
ATOM 1476 O O . GLU A 1 176 ? 17.175 -3.376 -3.213 1.00 73.31 176 GLU A O 1
ATOM 1481 N N . VAL A 1 177 ? 16.763 -4.097 -5.305 1.00 64.50 177 VAL A N 1
ATOM 1482 C CA . VAL A 1 177 ? 15.533 -4.851 -4.969 1.00 64.50 177 VAL A CA 1
ATOM 1483 C C . VAL A 1 177 ? 15.825 -6.258 -4.441 1.00 64.50 177 VAL A C 1
ATOM 1485 O O . VAL A 1 177 ? 14.904 -6.939 -3.995 1.00 64.50 177 VAL A O 1
ATOM 1488 N N . GLY A 1 178 ? 17.097 -6.668 -4.356 1.00 51.91 178 GLY A N 1
ATOM 1489 C CA . GLY A 1 178 ? 17.546 -8.002 -3.919 1.00 51.91 178 GLY A CA 1
ATOM 1490 C C . GLY A 1 178 ? 17.096 -8.499 -2.528 1.00 51.91 178 GLY A C 1
ATOM 1491 O O . GLY A 1 178 ? 17.553 -9.555 -2.101 1.00 51.91 178 GLY A O 1
ATOM 1492 N N . TYR A 1 179 ? 16.215 -7.785 -1.816 1.00 50.56 179 TYR A N 1
ATOM 1493 C CA . TYR A 1 179 ? 15.682 -8.157 -0.500 1.00 50.56 179 TYR A CA 1
ATOM 1494 C C . TYR A 1 179 ? 14.221 -7.750 -0.225 1.00 50.56 179 TYR A C 1
ATOM 1496 O O . TYR A 1 179 ? 13.762 -7.925 0.905 1.00 50.56 179 TYR A O 1
ATOM 1504 N N . ALA A 1 180 ? 13.482 -7.178 -1.179 1.00 59.03 180 ALA A N 1
ATOM 1505 C CA . ALA A 1 180 ? 12.222 -6.504 -0.864 1.00 59.03 180 ALA A CA 1
ATOM 1506 C C . ALA A 1 180 ? 10.977 -7.241 -1.378 1.00 59.03 180 ALA A C 1
ATOM 1508 O O . ALA A 1 180 ? 10.984 -7.883 -2.426 1.00 59.03 180 ALA A O 1
ATOM 1509 N N . ASN A 1 181 ? 9.897 -7.109 -0.610 1.00 75.94 181 ASN A N 1
ATOM 1510 C CA . ASN A 1 181 ? 8.532 -7.514 -0.922 1.00 75.94 181 ASN A CA 1
ATOM 1511 C C . ASN A 1 181 ? 7.965 -6.600 -2.029 1.00 75.94 181 ASN A C 1
ATOM 1513 O O . ASN A 1 181 ? 7.040 -5.824 -1.792 1.00 75.94 181 ASN A O 1
ATOM 1517 N N . THR A 1 182 ? 8.632 -6.600 -3.188 1.00 86.62 182 THR A N 1
ATOM 1518 C CA . THR A 1 182 ? 8.463 -5.621 -4.265 1.00 86.62 182 THR A CA 1
ATOM 1519 C C . THR A 1 182 ? 7.890 -6.266 -5.513 1.00 86.62 182 THR A C 1
ATOM 1521 O O . THR A 1 182 ? 8.338 -7.335 -5.931 1.00 86.62 182 THR A O 1
ATOM 1524 N N . ILE A 1 183 ? 6.960 -5.567 -6.154 1.00 90.75 183 ILE A N 1
ATOM 1525 C CA . ILE A 1 183 ? 6.413 -5.922 -7.458 1.00 90.75 183 ILE A CA 1
ATOM 1526 C C . ILE A 1 183 ? 6.291 -4.681 -8.346 1.00 90.75 183 ILE A C 1
ATOM 1528 O O . ILE A 1 183 ? 5.899 -3.604 -7.895 1.00 90.75 183 ILE A O 1
ATOM 1532 N N . VAL A 1 184 ? 6.645 -4.846 -9.619 1.00 91.88 184 VAL A N 1
ATOM 1533 C CA . VAL A 1 184 ? 6.506 -3.826 -10.660 1.00 91.88 184 VAL A CA 1
ATOM 1534 C C . VAL A 1 184 ? 5.241 -4.096 -11.475 1.00 91.88 184 VAL A C 1
ATOM 1536 O O . VAL A 1 184 ? 5.076 -5.165 -12.060 1.00 91.88 184 VAL A O 1
ATOM 1539 N N . TYR A 1 185 ? 4.351 -3.118 -11.532 1.00 94.38 185 TYR A N 1
ATOM 1540 C CA . TYR A 1 185 ? 3.124 -3.146 -12.311 1.00 94.38 185 TYR A CA 1
ATOM 1541 C C . TYR A 1 185 ? 3.292 -2.280 -13.553 1.00 94.38 185 TYR A C 1
ATOM 1543 O O . TYR A 1 185 ? 3.634 -1.104 -13.458 1.00 94.38 185 TYR A O 1
ATOM 1551 N N . PHE A 1 186 ? 3.024 -2.847 -14.720 1.00 94.06 186 PHE A N 1
ATOM 1552 C CA . PHE A 1 186 ? 3.087 -2.138 -15.989 1.00 94.06 186 PHE A CA 1
ATOM 1553 C C . PHE A 1 186 ? 1.680 -1.809 -16.483 1.00 94.06 186 PHE A C 1
ATOM 1555 O O . PHE A 1 186 ? 0.924 -2.714 -16.838 1.00 94.06 186 PHE A O 1
ATOM 1562 N N . ASN A 1 187 ? 1.349 -0.519 -16.554 1.00 94.44 187 ASN A N 1
ATOM 1563 C CA . ASN A 1 187 ? 0.131 -0.025 -17.192 1.00 94.44 187 ASN A CA 1
ATOM 1564 C C . ASN A 1 187 ? 0.461 0.587 -18.561 1.00 94.44 187 ASN A C 1
ATOM 1566 O O . ASN A 1 187 ? 0.505 1.802 -18.732 1.00 94.44 187 ASN A O 1
ATOM 1570 N N . LEU A 1 188 ? 0.739 -0.274 -19.543 1.00 91.25 188 LEU A N 1
ATOM 1571 C CA . LEU A 1 188 ? 1.177 0.149 -20.883 1.00 91.25 188 LEU A CA 1
ATOM 1572 C C . LEU A 1 188 ? 0.024 0.294 -21.886 1.00 91.25 188 LEU A C 1
ATOM 1574 O O . LEU A 1 188 ? 0.265 0.600 -23.055 1.00 91.25 188 LEU A O 1
ATOM 1578 N N . GLY A 1 189 ? -1.209 -0.036 -21.488 1.00 89.88 189 GLY A N 1
ATOM 1579 C CA . GLY A 1 189 ? -2.335 -0.205 -22.416 1.00 89.88 189 GLY A CA 1
ATOM 1580 C C . GLY A 1 189 ? -2.150 -1.351 -23.427 1.00 89.88 189 GLY A C 1
ATOM 1581 O O . GLY A 1 189 ? -2.863 -1.417 -24.428 1.00 89.88 189 GLY A O 1
ATOM 1582 N N . ARG A 1 190 ? -1.170 -2.234 -23.196 1.00 90.25 190 ARG A N 1
ATOM 1583 C CA . ARG A 1 190 ? -0.854 -3.414 -24.009 1.00 90.25 190 ARG A CA 1
ATOM 1584 C C . ARG A 1 190 ? -0.137 -4.467 -23.171 1.00 90.25 190 ARG A C 1
ATOM 1586 O O . ARG A 1 190 ? 0.497 -4.136 -22.170 1.00 90.25 190 ARG A O 1
ATOM 1593 N N . ASP A 1 191 ? -0.135 -5.696 -23.667 1.00 87.44 191 ASP A N 1
ATOM 1594 C CA . ASP A 1 191 ? 0.700 -6.755 -23.112 1.00 87.44 191 ASP A CA 1
ATOM 1595 C C . ASP A 1 191 ? 2.194 -6.504 -23.381 1.00 87.44 191 ASP A C 1
ATOM 1597 O O . ASP A 1 191 ? 2.593 -5.833 -24.350 1.00 87.44 191 ASP A O 1
ATOM 1601 N N . LEU A 1 192 ? 3.029 -7.078 -22.513 1.00 87.12 192 LEU A N 1
ATOM 1602 C CA . LEU A 1 192 ? 4.474 -7.128 -22.709 1.00 87.12 192 LEU A CA 1
ATOM 1603 C C . LEU A 1 192 ? 4.824 -8.069 -23.863 1.00 87.12 192 LEU A C 1
ATOM 1605 O O . LEU A 1 192 ? 4.246 -9.145 -24.028 1.00 87.12 192 LEU A O 1
ATOM 1609 N N . LYS A 1 193 ? 5.818 -7.674 -24.651 1.00 92.19 193 LYS A N 1
ATOM 1610 C CA . LYS A 1 193 ? 6.405 -8.518 -25.691 1.00 92.19 193 LYS A CA 1
ATOM 1611 C C . LYS A 1 193 ? 7.317 -9.580 -25.065 1.00 92.19 193 LYS A C 1
ATOM 1613 O O . LYS A 1 193 ? 7.774 -9.445 -23.933 1.00 92.19 193 LYS A O 1
ATOM 1618 N N . ASN A 1 194 ? 7.626 -10.638 -25.814 1.00 90.06 194 ASN A N 1
ATOM 1619 C CA . ASN A 1 194 ? 8.463 -11.733 -25.308 1.00 90.06 194 ASN A CA 1
ATOM 1620 C C . ASN A 1 194 ? 9.875 -11.278 -24.901 1.00 90.06 194 ASN A C 1
ATOM 1622 O O . ASN A 1 194 ? 10.384 -11.734 -23.883 1.00 90.06 194 ASN A O 1
ATOM 1626 N N . ASP A 1 195 ? 10.480 -10.370 -25.663 1.00 90.69 195 ASP A N 1
ATOM 1627 C CA . ASP A 1 195 ? 11.779 -9.762 -25.360 1.00 90.69 195 ASP A CA 1
ATOM 1628 C C . ASP A 1 195 ? 11.730 -8.904 -24.087 1.00 90.69 195 ASP A C 1
ATOM 1630 O O . ASP A 1 195 ? 12.622 -8.997 -23.248 1.00 90.69 195 ASP A O 1
ATOM 1634 N N . GLU A 1 196 ? 10.653 -8.140 -23.889 1.00 89.81 196 GLU A N 1
ATOM 1635 C CA . GLU A 1 196 ? 10.401 -7.366 -22.664 1.00 89.81 196 GLU A CA 1
ATOM 1636 C C . GLU A 1 196 ? 10.241 -8.284 -21.434 1.00 89.81 196 GLU A C 1
ATOM 1638 O O . GLU A 1 196 ? 10.794 -8.018 -20.367 1.00 89.81 196 GLU A O 1
ATOM 1643 N N . ILE A 1 197 ? 9.538 -9.412 -21.583 1.00 88.19 197 ILE A N 1
ATOM 1644 C CA . ILE A 1 197 ? 9.374 -10.423 -20.526 1.00 88.19 197 ILE A CA 1
ATOM 1645 C C . ILE A 1 197 ? 10.712 -11.083 -20.181 1.00 88.19 197 ILE A C 1
ATOM 1647 O O . ILE A 1 197 ? 11.019 -11.273 -19.003 1.00 88.19 197 ILE A O 1
ATOM 1651 N N . GLU A 1 198 ? 11.502 -11.470 -21.185 1.00 86.69 198 GLU A N 1
ATOM 1652 C CA . GLU A 1 198 ? 12.838 -12.038 -20.973 1.00 86.69 198 GLU A CA 1
ATOM 1653 C C . GLU A 1 198 ? 13.752 -11.039 -20.264 1.00 86.69 198 GLU A C 1
ATOM 1655 O O . GLU A 1 198 ? 14.404 -11.400 -19.283 1.00 86.69 198 GLU A O 1
ATOM 1660 N N . TYR A 1 199 ? 13.716 -9.772 -20.678 1.00 85.00 199 TYR A N 1
ATOM 1661 C CA . TYR A 1 199 ? 14.444 -8.692 -20.024 1.00 85.00 199 TYR A CA 1
ATOM 1662 C C . TYR A 1 199 ? 14.058 -8.546 -18.546 1.00 85.00 199 TYR A C 1
ATOM 1664 O O . TYR A 1 199 ? 14.924 -8.544 -17.671 1.00 85.00 199 TYR A O 1
ATOM 1672 N N . MET A 1 200 ? 12.760 -8.524 -18.234 1.00 85.06 200 MET A N 1
ATOM 1673 C CA . MET A 1 200 ? 12.290 -8.429 -16.850 1.00 85.06 200 MET A CA 1
ATOM 1674 C C . MET A 1 200 ? 12.668 -9.648 -16.007 1.00 85.06 200 MET A C 1
ATOM 1676 O O . MET A 1 200 ? 13.046 -9.493 -14.847 1.00 85.06 200 MET A O 1
ATOM 1680 N N . LYS A 1 201 ? 12.651 -10.859 -16.573 1.00 83.75 201 LYS A N 1
ATOM 1681 C CA . LYS A 1 201 ? 13.112 -12.068 -15.869 1.00 83.75 201 LYS A CA 1
ATOM 1682 C C . LYS A 1 201 ? 14.573 -11.963 -15.428 1.00 83.75 201 LYS A C 1
ATOM 1684 O O . LYS A 1 201 ? 14.913 -12.494 -14.373 1.00 83.75 201 LYS A O 1
ATOM 1689 N N . HIS A 1 202 ? 15.421 -11.257 -16.180 1.00 80.94 202 HIS A N 1
ATOM 1690 C CA . HIS A 1 202 ? 16.808 -11.010 -15.779 1.00 80.94 202 HIS A CA 1
ATOM 1691 C C . HIS A 1 202 ? 16.943 -10.073 -14.569 1.00 80.94 202 HIS A C 1
ATOM 1693 O O . HIS A 1 202 ? 17.951 -10.158 -13.869 1.00 80.94 202 HIS A O 1
ATOM 1699 N N . SER A 1 203 ? 15.940 -9.233 -14.281 1.00 76.75 203 SER A N 1
ATOM 1700 C CA . SER A 1 203 ? 15.958 -8.347 -13.105 1.00 76.75 203 SER A CA 1
ATOM 1701 C C . SER A 1 203 ? 15.782 -9.099 -11.782 1.00 76.75 203 SER A C 1
ATOM 1703 O O . SER A 1 203 ? 16.193 -8.603 -10.738 1.00 76.75 203 SER A O 1
ATOM 1705 N N . GLY A 1 204 ? 15.148 -10.279 -11.809 1.00 77.31 204 GLY A N 1
ATOM 1706 C CA . GLY A 1 204 ? 14.753 -11.016 -10.605 1.00 77.31 204 GLY A CA 1
ATOM 1707 C C . GLY A 1 204 ? 13.602 -10.380 -9.811 1.00 77.31 204 GLY A C 1
ATOM 1708 O O . GLY A 1 204 ? 13.215 -10.925 -8.779 1.00 77.31 204 GLY A O 1
ATOM 1709 N N . VAL A 1 205 ? 13.038 -9.263 -10.279 1.00 80.88 205 VAL A N 1
ATOM 1710 C CA . VAL A 1 205 ? 11.920 -8.562 -9.636 1.00 80.88 205 VAL A CA 1
ATOM 1711 C C . VAL A 1 205 ? 10.596 -9.150 -10.117 1.00 80.88 205 VAL A C 1
ATOM 1713 O O . VAL A 1 205 ? 10.435 -9.445 -11.302 1.00 80.88 205 VAL A O 1
ATOM 1716 N N . LEU A 1 206 ? 9.635 -9.330 -9.205 1.00 87.44 206 LEU A N 1
ATOM 1717 C CA . LEU A 1 206 ? 8.278 -9.724 -9.584 1.00 87.44 206 LEU A CA 1
ATOM 1718 C C . LEU A 1 206 ? 7.644 -8.613 -10.417 1.00 87.44 206 LEU A C 1
ATOM 1720 O O . LEU A 1 206 ? 7.754 -7.438 -10.077 1.00 87.44 206 LEU A O 1
ATOM 1724 N N . PHE A 1 207 ? 6.959 -8.980 -11.494 1.00 90.31 207 PHE A N 1
ATOM 1725 C CA . PHE A 1 207 ? 6.268 -8.011 -12.328 1.00 90.31 207 PHE A CA 1
ATOM 1726 C C . PHE A 1 207 ? 4.975 -8.573 -12.902 1.00 90.31 207 PHE A C 1
ATOM 1728 O O . PHE A 1 207 ? 4.834 -9.786 -13.066 1.00 90.31 207 PHE A O 1
ATOM 1735 N N . THR A 1 208 ? 4.047 -7.678 -13.225 1.00 91.31 208 THR A N 1
ATOM 1736 C CA . THR A 1 208 ? 2.810 -8.006 -13.935 1.00 91.31 208 THR A CA 1
ATOM 1737 C C . THR A 1 208 ? 2.323 -6.813 -14.757 1.00 91.31 208 THR A C 1
ATOM 1739 O O . THR A 1 208 ? 2.761 -5.681 -14.555 1.00 91.31 208 THR A O 1
ATOM 1742 N N . THR A 1 209 ? 1.424 -7.065 -15.700 1.00 90.25 209 THR A N 1
ATOM 1743 C CA . THR A 1 209 ? 0.678 -6.034 -16.429 1.00 90.25 209 THR A CA 1
ATOM 1744 C C . THR A 1 209 ? -0.676 -5.809 -15.771 1.00 90.25 209 THR A C 1
ATOM 1746 O O . THR A 1 209 ? -1.279 -6.764 -15.286 1.00 90.25 209 THR A O 1
ATOM 1749 N N . VAL A 1 210 ? -1.150 -4.567 -15.779 1.00 89.81 210 VAL A N 1
ATOM 1750 C CA . VAL A 1 210 ? -2.434 -4.147 -15.191 1.00 89.81 210 VAL A CA 1
ATOM 1751 C C . VAL A 1 210 ? -3.142 -3.160 -16.110 1.00 89.81 210 VAL A C 1
ATOM 1753 O O . VAL A 1 210 ? -2.489 -2.498 -16.923 1.00 89.81 210 VAL A O 1
ATOM 1756 N N . THR A 1 211 ? -4.462 -3.039 -15.983 1.00 85.69 211 THR A N 1
ATOM 1757 C CA . THR A 1 211 ? -5.246 -2.055 -16.751 1.00 85.69 211 THR A CA 1
ATOM 1758 C C . THR A 1 211 ? -5.350 -0.703 -16.061 1.00 85.69 211 THR A C 1
ATOM 1760 O O . THR A 1 211 ? -5.414 0.337 -16.719 1.00 85.69 211 THR A O 1
ATOM 1763 N N . ASP A 1 212 ? -5.363 -0.700 -14.734 1.00 86.62 212 ASP A N 1
ATOM 1764 C CA . ASP A 1 212 ? -5.589 0.489 -13.924 1.00 86.62 212 ASP A CA 1
ATOM 1765 C C . ASP A 1 212 ? -4.970 0.345 -12.529 1.00 86.62 212 ASP A C 1
ATOM 1767 O O . ASP A 1 212 ? -4.282 -0.626 -12.209 1.00 86.62 212 ASP A O 1
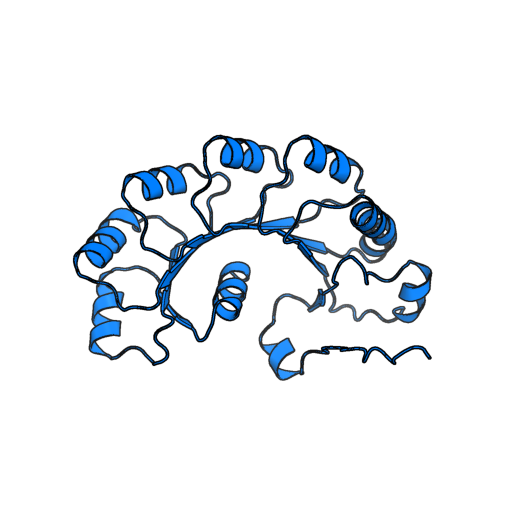ATOM 1771 N N . ARG A 1 213 ? -5.151 1.386 -11.717 1.00 84.56 213 ARG A N 1
ATOM 1772 C CA . ARG A 1 213 ? -4.603 1.462 -10.364 1.00 84.56 213 ARG A CA 1
ATOM 1773 C C . ARG A 1 213 ? -5.358 0.566 -9.381 1.00 84.56 213 ARG A C 1
ATOM 1775 O O . ARG A 1 213 ? -4.752 0.131 -8.405 1.00 84.56 213 ARG A O 1
ATOM 1782 N N . ASP A 1 214 ? -6.632 0.283 -9.617 1.00 82.44 214 ASP A N 1
ATOM 1783 C CA . ASP A 1 214 ? -7.461 -0.467 -8.674 1.00 82.44 214 ASP A CA 1
ATOM 1784 C C . ASP A 1 214 ? -7.063 -1.946 -8.679 1.00 82.44 214 ASP A C 1
ATOM 1786 O O . ASP A 1 214 ? -6.912 -2.543 -7.611 1.00 82.44 214 ASP A O 1
ATOM 1790 N N . GLU A 1 215 ? -6.745 -2.506 -9.853 1.00 83.75 215 GLU A N 1
ATOM 1791 C CA . GLU A 1 215 ? -6.142 -3.844 -9.962 1.00 83.75 215 GLU A CA 1
ATOM 1792 C C . GLU A 1 215 ? -4.840 -3.960 -9.154 1.00 83.75 215 GLU A C 1
ATOM 1794 O O . GLU A 1 215 ? -4.613 -4.960 -8.470 1.00 83.75 215 GLU A O 1
ATOM 1799 N N . VAL A 1 216 ? -4.000 -2.919 -9.182 1.00 85.81 216 VAL A N 1
ATOM 1800 C CA . VAL A 1 216 ? -2.739 -2.878 -8.423 1.00 85.81 216 VAL A CA 1
ATOM 1801 C C . VAL A 1 216 ? -2.992 -2.877 -6.920 1.00 85.81 216 VAL A C 1
ATOM 1803 O O . VAL A 1 216 ? -2.309 -3.577 -6.173 1.00 85.81 216 VAL A O 1
ATOM 1806 N N . VAL A 1 217 ? -3.956 -2.078 -6.461 1.00 83.00 217 VAL A N 1
ATOM 1807 C CA . VAL A 1 217 ? -4.300 -1.985 -5.038 1.00 83.00 217 VAL A CA 1
ATOM 1808 C C . VAL A 1 217 ? -4.837 -3.320 -4.528 1.00 83.00 217 VAL A C 1
ATOM 1810 O O . VAL A 1 217 ? -4.416 -3.766 -3.461 1.00 83.00 217 VAL A O 1
ATOM 1813 N N . LEU A 1 218 ? -5.704 -3.982 -5.296 1.00 80.44 218 LEU A N 1
ATOM 1814 C CA . LEU A 1 218 ? 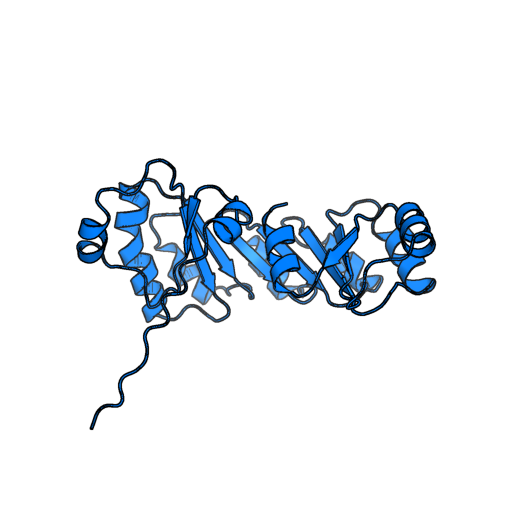-6.243 -5.298 -4.947 1.00 80.44 218 LEU A CA 1
ATOM 1815 C C . LEU A 1 218 ? -5.153 -6.377 -4.900 1.00 80.44 218 LEU A C 1
ATOM 1817 O O . LEU A 1 218 ? -5.100 -7.139 -3.933 1.00 80.44 218 LEU A O 1
ATOM 1821 N N . ASP A 1 219 ? -4.253 -6.415 -5.888 1.00 82.25 219 ASP A N 1
ATOM 1822 C CA . ASP A 1 219 ? -3.133 -7.363 -5.881 1.00 82.25 219 ASP A CA 1
ATOM 1823 C C . ASP A 1 219 ? -2.209 -7.114 -4.681 1.00 82.25 219 ASP A C 1
ATOM 1825 O O . ASP A 1 219 ? -1.874 -8.055 -3.965 1.00 82.25 219 ASP A O 1
ATOM 1829 N N . LEU A 1 220 ? -1.869 -5.852 -4.385 1.00 82.00 220 LEU A N 1
ATOM 1830 C CA . LEU A 1 220 ? -1.055 -5.494 -3.218 1.00 82.00 220 LEU A CA 1
ATOM 1831 C C . LEU A 1 220 ? -1.699 -5.884 -1.890 1.00 82.00 220 LEU A C 1
ATOM 1833 O O . LEU A 1 220 ? -0.989 -6.345 -0.999 1.00 82.00 220 LEU A O 1
ATOM 1837 N N . LEU A 1 221 ? -3.010 -5.690 -1.747 1.00 78.44 221 LEU A N 1
ATOM 1838 C CA . LEU A 1 221 ? -3.736 -6.088 -0.544 1.00 78.44 221 LEU A CA 1
ATOM 1839 C C . LEU A 1 221 ? -3.662 -7.601 -0.326 1.00 78.44 221 LEU A C 1
ATOM 1841 O O . LEU A 1 221 ? -3.633 -8.040 0.820 1.00 78.44 221 LEU A O 1
ATOM 1845 N N . SER A 1 222 ? -3.677 -8.390 -1.407 1.00 75.81 222 SER A N 1
ATOM 1846 C CA . SER A 1 222 ? -3.772 -9.861 -1.368 1.00 75.81 222 SER A CA 1
ATOM 1847 C C . SER A 1 222 ? -2.469 -10.594 -1.034 1.00 75.81 222 SER A C 1
ATOM 1849 O O . SER A 1 222 ? -2.455 -11.826 -0.986 1.00 75.81 222 SER A O 1
ATOM 1851 N N . ARG A 1 223 ? -1.378 -9.852 -0.826 1.00 71.12 223 ARG A N 1
ATOM 1852 C CA . ARG A 1 223 ? -0.015 -10.377 -0.668 1.00 71.12 223 ARG A CA 1
ATOM 1853 C C . ARG A 1 223 ? 0.421 -10.568 0.777 1.00 71.12 223 ARG A C 1
ATOM 1855 O O . ARG A 1 223 ? -0.029 -9.814 1.662 1.00 71.12 223 ARG A O 1
#

Radius of gyration: 20.21 Å; chains: 1; bounding box: 61×38×48 Å

Secondary structure (DSSP, 8-state):
-------------HHHHTT--SSEEEEE-GGGPPPHHHHGGGTT--TTEEEEEEEESSPPPHHHHHHHHHHHHHHHHTT-EEEEEESS---HHHHHHHTT-SS--EEEEEESS---HHHHHHHTT-SSPPEEEEEESSPPPHHHHHHHTT-SSPPEEEEEESSPPPHHHHHHHHHH-TTS-EEEEE--SSPPPHHHHHHHHHHT-EEEE-SSHHHHHHHHHT-

Foldseek 3Di:
DDDDDDDPPPDDDPVVVVVLPPQAEAEDELVPQDAPVSCVVVVCVDPSYAAYEYEEADQDDPSSLVSLQRCLCVCVVSVHAYEYEYQAQDDDVSLVSCVPRPDQHAYEHEYAAQDDPRRLVRQVVRPPRHAYEHEYQDQDDPVSLVSQVSRPPNYQYEHEYCDQDDPVSLVSLLVSVVDHNYEYEYQPVDDDDPVSVVSVVVSVHHYDYDNDVVVVVSVRVVD

pLDDT: mean 75.0, std 18.41, range [26.3, 95.12]